Protein AF-A0A1F4VLT0-F1 (af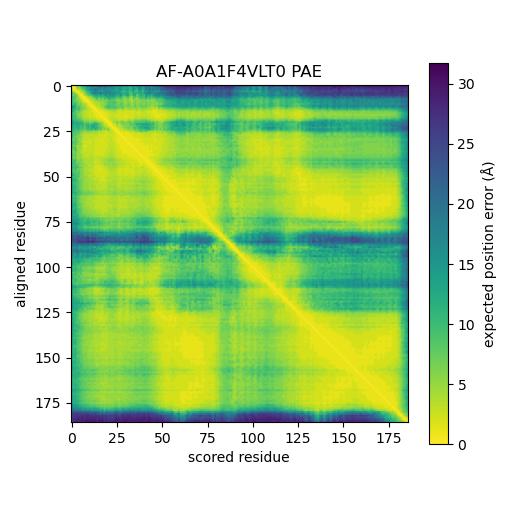db_monomer)

Secondary structure (DSSP, 8-state):
--TTSS------SS------SSTTSSHHHHHHHHHHHHHHTT------B---SS-TTS-TTSHHHHHHHHHTTTTT--EEEETTSTTTEEEETTHHHHHHHHHHHHHHH-TT-GGGG-SSTTTTB---GGGG---HHHHHHHHHHHHHHHHHHHHHTT-HHHHHHHHHHHHHHHHHHHHHS-----

Nearest PDB structures (foldseek):
  7f00-assembly1_A-2  TM=8.959E-01  e=1.165E-09  Streptococcus pneumoniae
  7f00-assembly1_B-2  TM=8.918E-01  e=1.701E-09  Streptococcus pneumoniae
  3bh1-assembly1_B  TM=8.391E-01  e=2.001E-09  Corynebacterium diphtheriae NCTC 13129
  3bh1-assembly1_C  TM=8.791E-01  e=1.837E-08  Corynebacterium diphtheriae NCTC 13129
  4cvt-assembly1_A-2  TM=5.632E-01  e=6.705E-01  Escherichia coli

Foldseek 3Di:
DDLAPDDDDDDDDQDDDQDDDDPPRCSLSNVLSVQLVCLVVLHAHDAADEDQPPPFQDALLQLSNLLVCLVCQVVRWHWDFDPQPVDRTIDTDPLQVSLVVLVVSQVSNPDPHPSVVDSDSVSSYPHPVVVVDPDSLVVLVVSLVSLVVSLVVCVVVVVPRSNVSSVVSSVSSVVVNVVVDPPPDD

Sequence (186 aa):
MGFGAETLPNLKGDLIILTGVSANSGKLSTALSFMYQDRLKGEMTGFAKYELFPIWDLPKNHPINLAYEAATADIGDRVLSDEREGQGSVNYSRDLKAFSLLLSLSEIGGTYDPLKTYKSTTDMGVNMASKCILDEEEVSLAAIKEIGRRLNIYEQAKNEMARSHCAEILTEAQKYMDQLIPKHPG

Structure (mmCIF, N/CA/C/O backbone):
data_AF-A0A1F4VLT0-F1
#
_entry.id   AF-A0A1F4VLT0-F1
#
loop_
_atom_site.group_PDB
_atom_site.id
_atom_site.type_symbol
_atom_site.label_atom_id
_atom_site.label_alt_id
_atom_site.label_comp_id
_atom_site.label_asym_id
_atom_site.label_entity_id
_atom_site.label_seq_id
_atom_site.pdbx_PDB_ins_code
_atom_site.Cartn_x
_atom_site.Cartn_y
_atom_site.Cartn_z
_atom_site.occupancy
_atom_site.B_iso_or_equiv
_atom_site.auth_seq_id
_atom_site.auth_comp_id
_atom_site.auth_asym_id
_atom_site.auth_atom_id
_atom_site.pdbx_PDB_model_num
ATOM 1 N N . MET A 1 1 ? 23.369 -15.635 -4.569 1.00 43.41 1 MET A N 1
ATOM 2 C CA . MET A 1 1 ? 23.339 -15.929 -6.020 1.00 43.41 1 MET A CA 1
ATOM 3 C C . MET A 1 1 ? 22.931 -14.642 -6.725 1.00 43.41 1 MET A C 1
ATOM 5 O O . MET A 1 1 ? 22.076 -13.955 -6.186 1.00 43.41 1 MET A O 1
ATOM 9 N N . GLY A 1 2 ? 23.623 -14.239 -7.794 1.00 52.34 2 GLY A N 1
ATOM 10 C CA . GLY A 1 2 ? 23.426 -12.935 -8.454 1.00 52.34 2 GLY A CA 1
ATOM 11 C C . GLY A 1 2 ? 22.438 -12.982 -9.626 1.00 52.34 2 GLY A C 1
ATOM 12 O O . GLY A 1 2 ? 22.180 -14.057 -10.161 1.00 52.34 2 GLY A O 1
ATOM 13 N N . PHE A 1 3 ? 21.950 -11.811 -10.053 1.00 55.31 3 PHE A N 1
ATOM 14 C CA . PHE A 1 3 ? 20.898 -11.585 -11.069 1.00 55.31 3 PHE A CA 1
ATOM 15 C C . PHE A 1 3 ? 21.186 -12.112 -12.501 1.00 55.31 3 PHE A C 1
ATOM 17 O O . PHE A 1 3 ? 20.384 -11.903 -13.405 1.00 55.31 3 PHE A O 1
ATOM 24 N N . GLY A 1 4 ? 22.309 -12.804 -12.730 1.00 54.06 4 GLY A N 1
ATOM 25 C CA . GLY A 1 4 ? 22.715 -13.358 -14.032 1.00 54.06 4 GLY A CA 1
ATOM 26 C C . GLY A 1 4 ? 22.902 -14.880 -14.063 1.00 54.06 4 GLY A C 1
ATOM 27 O O . GLY A 1 4 ? 23.302 -15.416 -15.090 1.00 54.06 4 GLY A O 1
ATOM 28 N N . ALA A 1 5 ? 22.650 -15.580 -12.952 1.00 56.50 5 ALA A N 1
ATOM 29 C CA . ALA A 1 5 ? 22.813 -17.037 -12.880 1.00 56.50 5 ALA A CA 1
ATOM 30 C C . ALA A 1 5 ? 21.576 -17.820 -13.365 1.00 56.50 5 ALA A C 1
ATOM 32 O O . ALA A 1 5 ? 21.658 -19.031 -13.561 1.00 56.50 5 ALA A O 1
ATOM 33 N N . GLU A 1 6 ? 20.435 -17.149 -13.539 1.00 63.56 6 GLU A N 1
ATOM 34 C CA . GLU A 1 6 ? 19.150 -17.779 -13.852 1.00 63.56 6 GLU A CA 1
ATOM 35 C C . GLU A 1 6 ? 18.841 -17.714 -15.353 1.00 63.56 6 GLU A C 1
ATOM 37 O O . GLU A 1 6 ? 18.904 -16.653 -15.980 1.00 63.56 6 GLU A O 1
ATOM 42 N N . THR A 1 7 ? 18.468 -18.854 -15.938 1.00 70.19 7 THR A N 1
ATOM 43 C CA . THR A 1 7 ? 17.934 -18.909 -17.303 1.00 70.19 7 THR A CA 1
ATOM 44 C C . THR A 1 7 ? 16.481 -18.441 -17.272 1.00 70.19 7 THR A C 1
ATOM 46 O O . THR A 1 7 ? 15.576 -19.212 -16.958 1.00 70.19 7 THR A O 1
ATOM 49 N N . LEU A 1 8 ? 16.257 -17.157 -17.547 1.00 76.12 8 LEU A N 1
ATOM 50 C CA . LEU A 1 8 ? 14.912 -16.598 -17.619 1.00 76.12 8 LEU A CA 1
ATOM 51 C C . LEU A 1 8 ? 14.261 -16.942 -18.968 1.00 76.12 8 LEU A C 1
ATOM 53 O O . LEU A 1 8 ? 14.948 -16.983 -19.993 1.00 76.12 8 LEU A O 1
ATOM 57 N N . PRO A 1 9 ? 12.943 -17.198 -19.003 1.00 79.88 9 PRO A N 1
ATOM 58 C CA . PRO A 1 9 ? 12.233 -17.404 -20.258 1.00 79.88 9 PRO A CA 1
ATOM 59 C C . PRO A 1 9 ? 12.227 -16.119 -21.093 1.00 79.88 9 PRO A C 1
ATOM 61 O O . PRO A 1 9 ? 12.141 -15.021 -20.553 1.00 79.88 9 PRO A O 1
ATOM 64 N N . ASN A 1 10 ? 12.243 -16.247 -22.420 1.00 77.81 10 ASN A N 1
ATOM 65 C CA . ASN A 1 10 ? 12.035 -15.094 -23.294 1.00 77.81 10 ASN A CA 1
ATOM 66 C C . ASN A 1 10 ? 10.585 -14.610 -23.177 1.00 77.81 10 ASN A C 1
ATOM 68 O O . ASN A 1 10 ? 9.650 -15.326 -23.548 1.00 77.81 10 ASN A O 1
ATOM 72 N N . LEU A 1 11 ? 10.414 -13.392 -22.673 1.00 81.88 11 LEU A N 1
ATOM 73 C CA . LEU A 1 11 ? 9.123 -12.724 -22.585 1.00 81.88 11 LEU A CA 1
ATOM 74 C C . LEU A 1 11 ? 8.761 -12.088 -23.935 1.00 81.88 11 LEU A C 1
ATOM 76 O O . LEU A 1 11 ? 9.633 -11.760 -24.737 1.00 81.88 11 LEU A O 1
ATOM 80 N N . LYS A 1 12 ? 7.461 -11.950 -24.207 1.00 78.19 12 LYS A N 1
ATOM 81 C CA . LYS A 1 12 ? 6.932 -11.290 -25.408 1.00 78.19 12 LYS A CA 1
ATOM 82 C C . LYS A 1 12 ? 5.901 -10.245 -24.998 1.00 78.19 12 LYS A C 1
ATOM 84 O O . LYS A 1 12 ? 5.070 -10.531 -24.140 1.00 78.19 12 LYS A O 1
ATOM 89 N N . GLY A 1 13 ? 5.910 -9.109 -25.688 1.00 83.75 13 GLY A N 1
ATOM 90 C CA . GLY A 1 13 ? 4.977 -8.005 -25.473 1.00 83.75 13 GLY A CA 1
ATOM 91 C C . GLY A 1 13 ? 5.582 -6.865 -24.658 1.00 83.75 13 GLY A C 1
ATOM 92 O O . GLY A 1 13 ? 6.556 -7.053 -23.935 1.00 83.75 13 GLY A O 1
ATOM 93 N N . ASP A 1 14 ? 4.974 -5.689 -24.791 1.00 88.50 14 ASP A N 1
ATOM 94 C CA . ASP A 1 14 ? 5.509 -4.433 -24.247 1.00 88.50 14 ASP A CA 1
ATOM 95 C C . ASP A 1 14 ? 5.158 -4.220 -22.762 1.00 88.50 14 ASP A C 1
ATOM 97 O O . ASP A 1 14 ? 5.740 -3.369 -22.093 1.00 88.50 14 ASP A O 1
ATOM 101 N N . LEU A 1 15 ? 4.208 -5.002 -22.232 1.00 91.44 15 LEU A N 1
ATOM 102 C CA . LEU A 1 15 ? 3.791 -4.982 -20.832 1.00 91.44 15 LEU A CA 1
ATOM 103 C C . LEU A 1 15 ? 3.761 -6.401 -20.270 1.00 91.44 15 LEU A C 1
ATOM 105 O O . LEU A 1 15 ? 2.969 -7.242 -20.699 1.00 91.44 15 LEU A O 1
ATOM 109 N N . ILE A 1 16 ? 4.588 -6.641 -19.256 1.00 91.12 16 ILE A N 1
ATOM 110 C CA . ILE A 1 16 ? 4.658 -7.919 -18.552 1.00 91.12 16 ILE A CA 1
ATOM 111 C C . ILE A 1 16 ? 4.090 -7.747 -17.149 1.00 91.12 16 ILE A C 1
ATOM 113 O O . ILE A 1 16 ? 4.583 -6.948 -16.355 1.00 91.12 16 ILE A O 1
ATOM 117 N N . ILE A 1 17 ? 3.068 -8.539 -16.826 1.00 91.94 17 ILE A N 1
ATOM 118 C CA . ILE A 1 17 ? 2.471 -8.573 -15.491 1.00 91.94 17 ILE A CA 1
ATOM 119 C C . ILE A 1 17 ? 3.116 -9.708 -14.698 1.00 91.94 17 ILE A C 1
ATOM 121 O O . ILE A 1 17 ? 2.914 -10.886 -14.993 1.00 91.94 17 ILE A O 1
ATOM 125 N N . LEU A 1 18 ? 3.876 -9.348 -13.664 1.00 89.62 18 LEU A N 1
ATOM 126 C CA . LEU A 1 18 ? 4.487 -10.302 -12.744 1.00 89.62 18 LEU A CA 1
ATOM 127 C C . LEU A 1 18 ? 3.608 -10.473 -11.503 1.00 89.62 18 LEU A C 1
ATOM 129 O O . LEU A 1 18 ? 3.494 -9.577 -10.669 1.00 89.62 18 LEU A O 1
ATOM 133 N N . THR A 1 19 ? 3.013 -11.656 -11.364 1.00 89.81 19 THR A N 1
ATOM 134 C CA . THR A 1 19 ? 2.220 -12.053 -10.193 1.00 89.81 19 THR A CA 1
ATOM 135 C C . THR A 1 19 ? 2.880 -13.215 -9.449 1.00 89.81 19 THR A C 1
ATOM 137 O O . THR A 1 19 ? 3.791 -13.865 -9.958 1.00 89.81 19 THR A O 1
ATOM 140 N N . GLY A 1 20 ? 2.458 -13.473 -8.213 1.00 85.31 20 GLY A N 1
ATOM 141 C CA . GLY A 1 20 ? 3.015 -14.535 -7.385 1.00 85.31 20 GLY A CA 1
ATOM 142 C C . GLY A 1 20 ? 2.096 -14.911 -6.233 1.00 85.31 20 GLY A C 1
ATOM 143 O O . GLY A 1 20 ? 1.277 -14.112 -5.790 1.00 85.31 20 GLY A O 1
ATOM 144 N N . VAL A 1 21 ? 2.257 -16.137 -5.739 1.00 78.06 21 VAL A N 1
ATOM 145 C CA . VAL A 1 21 ? 1.355 -16.754 -4.752 1.00 78.06 21 VAL A CA 1
ATOM 146 C C . VAL A 1 21 ? 1.467 -16.174 -3.337 1.00 78.06 21 VAL A C 1
ATOM 148 O O . VAL A 1 21 ? 0.590 -16.412 -2.513 1.00 78.06 21 VAL A O 1
ATOM 151 N N . SER A 1 22 ? 2.541 -15.441 -3.022 1.00 73.81 22 SER A N 1
ATOM 152 C CA . SER A 1 22 ? 2.782 -14.883 -1.683 1.00 73.81 22 SER A CA 1
ATOM 153 C C . SER A 1 22 ? 3.647 -13.618 -1.719 1.00 73.81 22 SER A C 1
ATOM 155 O O . SER A 1 22 ? 4.273 -13.302 -2.736 1.00 73.81 22 SER A O 1
ATOM 157 N N . ALA A 1 23 ? 3.710 -12.879 -0.604 1.00 66.25 23 ALA A N 1
ATOM 158 C CA . ALA A 1 23 ? 4.484 -11.638 -0.491 1.00 66.25 23 ALA A CA 1
ATOM 159 C C . ALA A 1 23 ? 5.976 -11.827 -0.842 1.00 66.25 23 ALA A C 1
ATOM 161 O O . ALA A 1 23 ? 6.524 -11.042 -1.613 1.00 66.25 23 ALA A O 1
ATOM 162 N N . ASN A 1 24 ? 6.591 -12.928 -0.394 1.00 67.62 24 ASN A N 1
ATOM 163 C CA . ASN A 1 24 ? 8.019 -13.225 -0.577 1.00 67.62 24 ASN A CA 1
ATOM 164 C C . ASN A 1 24 ? 8.313 -14.185 -1.740 1.00 67.62 24 ASN A C 1
ATOM 166 O O . ASN A 1 24 ? 9.357 -14.828 -1.771 1.00 67.62 24 ASN A O 1
ATOM 170 N N . SER A 1 25 ? 7.421 -14.281 -2.725 1.00 73.50 25 SER A N 1
ATOM 171 C CA . SER A 1 25 ? 7.565 -15.205 -3.858 1.00 73.50 25 SER A CA 1
ATOM 172 C C . SER A 1 25 ? 8.643 -14.809 -4.885 1.00 73.50 25 SER A C 1
ATOM 174 O O . SER A 1 25 ? 8.602 -15.283 -6.013 1.00 73.50 25 SER A O 1
ATOM 176 N N . GLY A 1 26 ? 9.549 -13.883 -4.554 1.00 80.62 26 GLY A N 1
ATOM 177 C CA . GLY A 1 26 ? 10.641 -13.466 -5.440 1.00 80.62 26 GLY A CA 1
ATOM 178 C C . GLY A 1 26 ? 10.272 -12.492 -6.566 1.00 80.62 26 GLY A C 1
ATOM 179 O O . GLY A 1 26 ? 11.152 -12.162 -7.347 1.00 80.62 26 GLY A O 1
ATOM 180 N N . LYS A 1 27 ? 9.035 -11.966 -6.637 1.00 86.62 27 LYS A N 1
ATOM 181 C CA . LYS A 1 27 ? 8.554 -11.102 -7.748 1.00 86.62 27 LYS A CA 1
ATOM 182 C C . LYS A 1 27 ? 9.512 -9.966 -8.111 1.00 86.62 27 LYS A C 1
ATOM 184 O O . LYS A 1 27 ? 9.859 -9.807 -9.2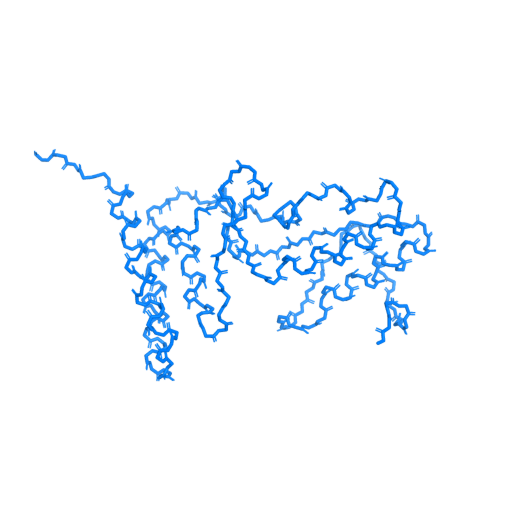75 1.00 86.62 27 LYS A O 1
ATOM 189 N N . LEU A 1 28 ? 9.951 -9.200 -7.110 1.00 85.12 28 LEU A N 1
ATOM 190 C CA . LEU A 1 28 ? 10.884 -8.094 -7.323 1.00 85.12 28 LEU A CA 1
ATOM 191 C C . LEU A 1 28 ? 12.243 -8.602 -7.815 1.00 85.12 28 LEU A C 1
ATOM 193 O O . LEU A 1 28 ? 12.801 -8.032 -8.740 1.00 85.12 28 LEU A O 1
ATOM 197 N N . SER A 1 29 ? 12.752 -9.694 -7.239 1.00 84.94 29 SER A N 1
ATOM 198 C CA . SER A 1 29 ? 14.011 -10.299 -7.687 1.00 84.94 29 SER A CA 1
ATOM 199 C C . SER A 1 29 ? 13.920 -10.752 -9.141 1.00 84.94 29 SER A C 1
ATOM 201 O O . SER A 1 29 ? 14.821 -10.470 -9.916 1.00 84.94 29 SER A O 1
ATOM 203 N N . THR A 1 30 ? 12.820 -11.399 -9.528 1.00 88.19 30 THR A N 1
ATOM 204 C CA . THR A 1 30 ? 12.571 -11.821 -10.908 1.00 88.19 30 THR A CA 1
ATOM 205 C C . THR A 1 30 ? 12.484 -10.620 -11.852 1.00 88.19 30 THR A C 1
ATOM 207 O O . THR A 1 30 ? 13.123 -10.636 -12.900 1.00 88.19 30 THR A O 1
ATOM 210 N N . ALA A 1 31 ? 11.764 -9.558 -11.471 1.00 89.38 31 ALA A N 1
ATOM 211 C CA . ALA A 1 31 ? 11.686 -8.320 -12.251 1.00 89.38 31 ALA A CA 1
ATOM 212 C C . ALA A 1 31 ? 13.066 -7.669 -12.441 1.00 89.38 31 ALA A C 1
ATOM 214 O O . ALA A 1 31 ? 13.420 -7.280 -13.551 1.00 89.38 31 ALA A O 1
ATOM 215 N N . LEU A 1 32 ? 13.865 -7.598 -11.371 1.00 88.31 32 LEU A N 1
ATOM 216 C CA . LEU A 1 32 ? 15.234 -7.083 -11.408 1.00 88.31 32 LEU A CA 1
ATOM 217 C C . LEU A 1 32 ? 16.138 -7.938 -12.303 1.00 88.31 32 LEU A C 1
ATOM 219 O O . LEU A 1 32 ? 16.910 -7.375 -13.073 1.00 88.31 32 LEU A O 1
ATOM 223 N N . SER A 1 33 ? 16.026 -9.270 -12.249 1.00 88.81 33 SER A N 1
ATOM 224 C CA . SER A 1 33 ? 16.787 -10.164 -13.131 1.00 88.81 33 SER A CA 1
ATOM 225 C C . SER A 1 33 ? 16.429 -9.950 -14.606 1.00 88.81 33 SER A C 1
ATOM 227 O O . SER A 1 33 ? 17.333 -9.904 -15.437 1.00 88.81 33 SER A O 1
ATOM 229 N N . PHE A 1 34 ? 15.143 -9.774 -14.937 1.00 89.56 34 PHE A N 1
ATOM 230 C CA . PHE A 1 34 ? 14.717 -9.459 -16.307 1.00 89.56 34 PHE A CA 1
ATOM 231 C C . PHE A 1 34 ? 15.309 -8.139 -16.785 1.00 89.56 34 PHE A C 1
ATOM 233 O O . PHE A 1 34 ? 16.043 -8.121 -17.769 1.00 89.56 34 PHE A O 1
ATOM 240 N N . MET A 1 35 ? 15.090 -7.062 -16.031 1.00 89.56 35 MET A N 1
ATOM 241 C CA . MET A 1 35 ? 15.621 -5.751 -16.393 1.00 89.56 35 MET A CA 1
ATOM 242 C C . MET A 1 35 ? 17.148 -5.762 -16.506 1.00 89.56 35 MET A C 1
ATOM 244 O O . MET A 1 35 ? 17.695 -5.160 -17.423 1.00 89.56 35 MET A O 1
ATOM 248 N N . TYR A 1 36 ? 17.852 -6.472 -15.619 1.00 89.00 36 TYR A N 1
ATOM 249 C CA . TYR A 1 36 ? 19.302 -6.631 -15.708 1.00 89.00 36 TYR A CA 1
ATOM 250 C C . TYR A 1 36 ? 19.731 -7.306 -17.018 1.00 89.00 36 TYR A C 1
ATOM 252 O O . TYR A 1 36 ? 20.645 -6.819 -17.682 1.00 89.00 36 TYR A O 1
ATOM 260 N N . GLN A 1 37 ? 19.061 -8.388 -17.428 1.00 88.25 37 GLN A N 1
ATOM 261 C CA . GLN A 1 37 ? 19.340 -9.048 -18.706 1.00 88.25 37 GLN A CA 1
ATOM 262 C C . GLN A 1 37 ? 19.019 -8.158 -19.912 1.00 88.25 37 GLN A C 1
ATOM 264 O O . GLN A 1 37 ? 19.769 -8.187 -20.887 1.00 88.25 37 GLN A O 1
ATOM 269 N N . ASP A 1 38 ? 17.962 -7.351 -19.842 1.00 89.56 38 ASP A N 1
ATOM 270 C CA . ASP A 1 38 ? 17.620 -6.384 -20.889 1.00 89.56 38 ASP A CA 1
ATOM 271 C C . ASP A 1 38 ? 18.716 -5.319 -21.013 1.00 89.56 38 ASP A C 1
ATOM 273 O O . ASP A 1 38 ? 19.218 -5.073 -22.112 1.00 89.56 38 ASP A O 1
ATOM 277 N N . ARG A 1 39 ? 19.208 -4.779 -19.883 1.00 88.38 39 ARG A N 1
ATOM 278 C CA . ARG A 1 39 ? 20.344 -3.838 -19.882 1.00 88.38 39 ARG A CA 1
ATOM 279 C C . ARG A 1 39 ? 21.594 -4.446 -20.514 1.00 88.38 39 ARG A C 1
ATOM 281 O O . ARG A 1 39 ? 22.257 -3.771 -21.297 1.00 88.38 39 ARG A O 1
ATOM 288 N N . LEU A 1 40 ? 21.896 -5.721 -20.243 1.00 86.44 40 LEU A N 1
ATOM 289 C CA . LEU A 1 40 ? 23.023 -6.425 -20.875 1.00 86.44 40 LEU A CA 1
ATOM 290 C C . LEU A 1 40 ? 22.874 -6.577 -22.399 1.00 86.44 40 LEU A C 1
ATOM 292 O O . LEU A 1 40 ? 23.881 -6.694 -23.095 1.00 86.44 40 LEU A O 1
ATOM 296 N N . LYS A 1 41 ? 21.644 -6.565 -22.922 1.00 87.69 41 LYS A N 1
ATOM 297 C CA . LYS A 1 41 ? 21.344 -6.600 -24.363 1.00 87.69 41 LYS A CA 1
ATOM 298 C C . LYS A 1 41 ? 21.229 -5.203 -24.988 1.00 87.69 41 LYS A C 1
ATOM 300 O O . LYS A 1 41 ? 21.052 -5.103 -26.198 1.00 87.69 41 LYS A O 1
ATOM 305 N N . GLY A 1 42 ? 21.349 -4.138 -24.192 1.00 86.69 42 GLY A N 1
ATOM 306 C CA . GLY A 1 42 ? 21.150 -2.755 -24.634 1.00 86.69 42 GLY A CA 1
ATOM 307 C C . GLY A 1 42 ? 19.681 -2.327 -24.721 1.00 86.69 42 GLY A C 1
ATOM 308 O O . GLY A 1 42 ? 19.384 -1.292 -25.314 1.00 86.69 42 GLY A O 1
ATOM 309 N N . GLU A 1 43 ? 18.765 -3.098 -24.138 1.00 87.56 43 GLU A N 1
ATOM 310 C CA . GLU A 1 43 ? 17.333 -2.805 -24.088 1.00 87.56 43 GLU A CA 1
ATOM 311 C C . GLU A 1 43 ? 16.973 -2.053 -22.796 1.00 87.56 43 GLU A C 1
ATOM 313 O O . GLU A 1 43 ? 17.510 -2.317 -21.715 1.00 87.56 43 GLU A O 1
ATOM 318 N N . MET A 1 44 ? 16.044 -1.099 -22.904 1.00 88.56 44 MET A N 1
ATOM 319 C CA . MET A 1 44 ? 15.608 -0.255 -21.789 1.00 88.56 44 MET A CA 1
ATOM 320 C C . MET A 1 44 ? 14.165 -0.578 -21.414 1.00 88.56 44 MET A C 1
ATOM 322 O O . MET A 1 44 ? 13.220 -0.133 -22.059 1.00 88.56 44 MET A O 1
ATOM 326 N N . THR A 1 45 ? 14.008 -1.343 -20.344 1.00 89.56 45 THR A N 1
ATOM 327 C CA . THR A 1 45 ? 12.721 -1.713 -19.746 1.00 89.56 45 THR A CA 1
ATOM 328 C C . THR A 1 45 ? 12.464 -0.946 -18.449 1.00 89.56 45 THR A C 1
ATOM 330 O O . THR A 1 45 ? 13.385 -0.700 -17.668 1.00 89.56 45 THR A O 1
ATOM 333 N N . GLY A 1 46 ? 11.216 -0.524 -18.237 1.00 88.19 46 GLY A N 1
ATOM 334 C CA . GLY A 1 46 ? 10.776 0.160 -17.018 1.00 88.19 46 GLY A CA 1
ATOM 335 C C . GLY A 1 46 ? 10.229 -0.803 -15.963 1.00 88.19 46 GLY A C 1
ATOM 336 O O . GLY A 1 46 ? 10.040 -1.992 -16.218 1.00 88.19 46 GLY A O 1
ATOM 337 N N . PHE A 1 47 ? 9.926 -0.268 -14.782 1.00 89.12 47 PHE A N 1
ATOM 338 C CA . PHE A 1 47 ? 9.320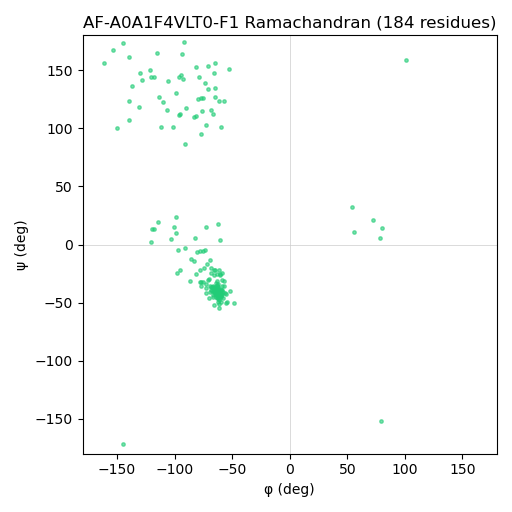 -1.016 -13.685 1.00 89.12 47 PHE A CA 1
ATOM 339 C C . PHE A 1 47 ? 8.270 -0.168 -12.987 1.00 89.12 47 PHE A C 1
ATOM 341 O O . PHE A 1 47 ? 8.588 0.892 -12.465 1.00 89.12 47 PHE A O 1
ATOM 348 N N . ALA A 1 48 ? 7.045 -0.672 -12.916 1.00 89.38 48 ALA A N 1
ATOM 349 C CA . ALA A 1 48 ? 5.979 -0.066 -12.137 1.00 89.38 48 ALA A CA 1
ATOM 350 C C . ALA A 1 48 ? 5.458 -1.063 -11.106 1.00 89.38 48 ALA A C 1
ATOM 352 O O . ALA A 1 48 ? 5.464 -2.278 -11.330 1.00 89.38 48 ALA A O 1
ATOM 353 N N . LYS A 1 49 ? 4.971 -0.539 -9.983 1.00 87.94 49 LYS A N 1
ATOM 354 C CA . LYS A 1 49 ? 4.398 -1.340 -8.908 1.00 87.94 49 LYS A CA 1
ATOM 355 C C . LYS A 1 49 ? 2.907 -1.062 -8.786 1.00 87.94 49 LYS A C 1
ATOM 357 O O . LYS A 1 49 ? 2.479 0.079 -8.637 1.00 87.94 49 LYS A O 1
ATOM 362 N N . TYR A 1 50 ? 2.114 -2.127 -8.817 1.00 89.75 50 TYR A N 1
ATOM 363 C CA . TYR A 1 50 ? 0.693 -2.051 -8.508 1.00 89.75 50 TYR A CA 1
ATOM 364 C C . TYR A 1 50 ? 0.425 -2.674 -7.141 1.00 89.75 50 TYR A C 1
ATOM 366 O O . TYR A 1 50 ? 0.599 -3.879 -6.956 1.00 89.75 50 TYR A O 1
ATOM 374 N N . GLU A 1 51 ? -0.030 -1.846 -6.205 1.00 88.12 51 GLU A N 1
ATOM 375 C CA . GLU A 1 51 ? -0.589 -2.258 -4.922 1.00 88.12 51 GLU A CA 1
ATOM 376 C C . GLU A 1 51 ? -1.827 -1.426 -4.635 1.00 88.12 51 GLU A C 1
ATOM 378 O O . GLU A 1 51 ? -1.836 -0.218 -4.862 1.00 88.12 51 GLU A O 1
ATOM 383 N N . LEU A 1 52 ? -2.882 -2.086 -4.160 1.00 91.31 52 LEU A N 1
ATOM 384 C CA . LEU A 1 52 ? -4.143 -1.405 -3.887 1.00 91.31 52 LEU A CA 1
ATOM 385 C C . LEU A 1 52 ? -4.095 -0.610 -2.576 1.00 91.31 52 LEU A C 1
ATOM 387 O O . LEU A 1 52 ? -4.689 0.462 -2.503 1.00 91.31 52 LEU A O 1
ATOM 391 N N . PHE A 1 53 ? -3.394 -1.128 -1.565 1.00 91.44 53 PHE A N 1
ATOM 392 C CA . PHE A 1 53 ? -3.289 -0.515 -0.244 1.00 91.44 53 PHE A CA 1
ATOM 393 C C . PHE A 1 53 ? -1.825 -0.416 0.217 1.00 91.44 53 PHE A C 1
ATOM 395 O O . PHE A 1 53 ? -1.049 -1.323 -0.091 1.00 91.44 53 PHE A O 1
ATOM 402 N N . PRO A 1 54 ? -1.465 0.628 0.987 1.00 90.88 54 PRO A N 1
AT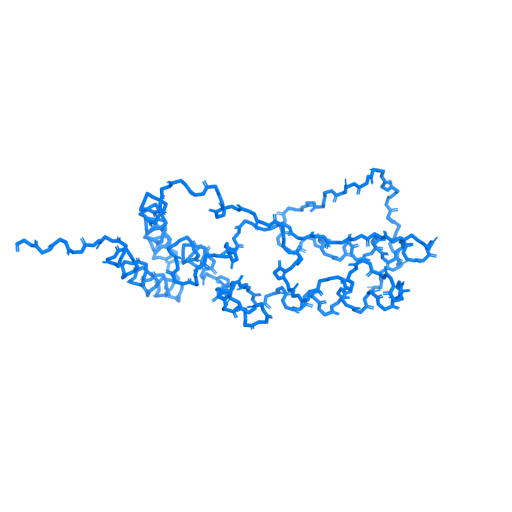OM 403 C CA . PRO A 1 54 ? -2.300 1.796 1.293 1.00 90.88 54 PRO A CA 1
ATOM 404 C C . PRO A 1 54 ? -2.602 2.632 0.032 1.00 90.88 54 PRO A C 1
ATOM 406 O O . PRO A 1 54 ? -1.884 2.548 -0.964 1.00 90.88 54 PRO A O 1
ATOM 409 N N . ILE A 1 55 ? -3.696 3.400 0.046 1.00 92.62 55 ILE A N 1
ATOM 410 C CA . ILE A 1 55 ? -4.010 4.328 -1.048 1.00 92.62 55 ILE A CA 1
ATOM 411 C C . ILE A 1 55 ? -3.190 5.594 -0.814 1.00 92.62 55 ILE A C 1
ATOM 413 O O . ILE A 1 55 ? -3.417 6.324 0.151 1.00 92.62 55 ILE A O 1
ATOM 417 N N . TRP A 1 56 ? -2.211 5.803 -1.691 1.00 88.50 56 TRP A N 1
ATOM 418 C CA . TRP A 1 56 ? -1.114 6.745 -1.492 1.00 88.50 56 TRP A CA 1
ATOM 419 C C . TRP A 1 56 ? -1.550 8.207 -1.375 1.00 88.50 56 TRP A C 1
ATOM 421 O O . TRP A 1 56 ? -0.894 8.954 -0.661 1.00 88.50 56 TRP A O 1
ATOM 431 N N . ASP A 1 57 ? -2.627 8.622 -2.045 1.00 88.94 57 ASP A N 1
ATOM 432 C CA . ASP A 1 57 ? -3.135 10.000 -2.028 1.00 88.94 57 ASP A CA 1
ATOM 433 C C . ASP A 1 57 ? -4.309 10.211 -1.061 1.00 88.94 57 ASP A C 1
ATOM 435 O O . ASP A 1 57 ? -4.920 11.280 -1.056 1.00 88.94 57 ASP A O 1
ATOM 439 N N . LEU A 1 58 ? -4.607 9.219 -0.213 1.00 91.38 58 LEU A N 1
ATOM 440 C CA . LEU A 1 58 ? -5.465 9.404 0.954 1.00 91.38 58 LEU A CA 1
ATOM 441 C C . LEU A 1 58 ? -4.612 9.686 2.200 1.00 91.38 58 LEU A C 1
ATOM 443 O O . LEU A 1 58 ? -3.536 9.102 2.352 1.00 91.38 58 LEU A O 1
ATOM 447 N N . PRO A 1 59 ? -5.097 10.520 3.140 1.00 90.62 59 PRO A N 1
ATOM 448 C CA . PRO A 1 59 ? -4.412 10.753 4.405 1.00 90.62 59 PRO A CA 1
ATOM 449 C C . PRO A 1 59 ? -4.081 9.452 5.146 1.00 90.62 59 PRO A C 1
ATOM 451 O O . PRO A 1 59 ? -4.818 8.466 5.079 1.00 90.62 59 PRO A O 1
ATOM 454 N N . LYS A 1 60 ? -3.005 9.455 5.938 1.00 90.88 60 LYS A N 1
ATOM 455 C CA . LYS A 1 60 ? -2.650 8.305 6.786 1.00 90.88 60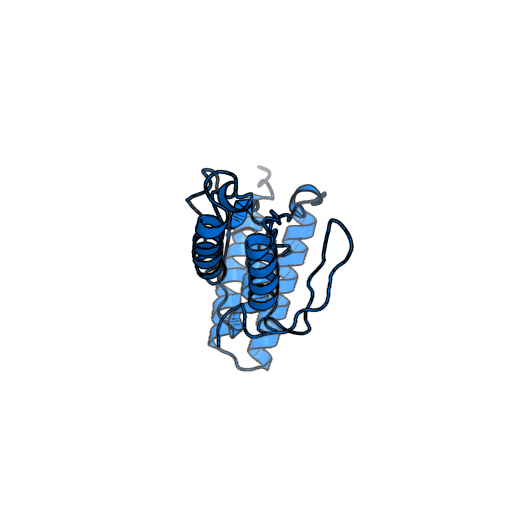 LYS A CA 1
ATOM 456 C C . LYS A 1 60 ? -3.796 7.889 7.714 1.00 90.88 60 LYS A C 1
ATOM 458 O O . LYS A 1 60 ? -4.055 6.702 7.870 1.00 90.88 60 LYS A O 1
ATOM 463 N N . ASN A 1 61 ? -4.471 8.868 8.309 1.00 92.81 61 ASN A N 1
ATOM 464 C CA . ASN A 1 61 ? -5.584 8.662 9.234 1.00 92.81 61 ASN A CA 1
ATOM 465 C C . ASN A 1 61 ? -6.931 8.421 8.528 1.00 92.81 61 ASN A C 1
ATOM 467 O O . ASN A 1 61 ? -7.964 8.362 9.191 1.00 92.81 61 ASN A O 1
ATOM 471 N N . HIS A 1 62 ? -6.942 8.300 7.199 1.00 95.38 62 HIS A N 1
ATOM 472 C CA . HIS A 1 62 ? -8.144 7.961 6.453 1.00 95.38 62 HIS A CA 1
ATOM 473 C C . HIS A 1 62 ? -8.606 6.533 6.814 1.00 95.38 62 HIS A C 1
ATOM 475 O O . HIS A 1 62 ? -7.778 5.615 6.787 1.00 95.38 62 HIS A O 1
ATOM 481 N N . PRO A 1 63 ? -9.906 6.284 7.073 1.00 97.31 63 PRO A N 1
ATOM 482 C CA . PRO A 1 63 ? -10.419 4.982 7.499 1.00 97.31 63 PRO A CA 1
ATOM 483 C C . PRO A 1 63 ? -9.996 3.810 6.608 1.00 97.31 63 PRO A C 1
ATOM 485 O O . PRO A 1 63 ? -9.63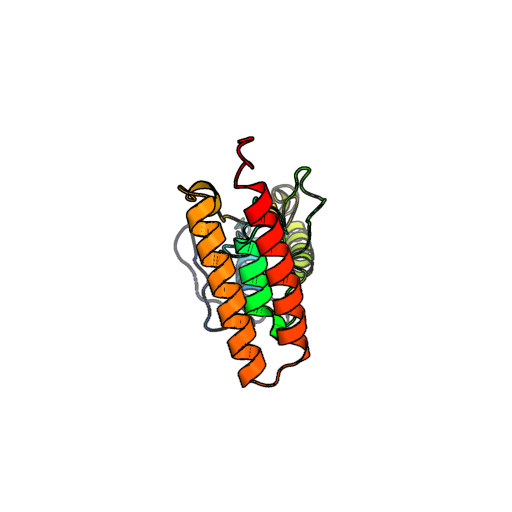6 2.763 7.129 1.00 97.31 63 PRO A O 1
ATOM 488 N N . ILE A 1 64 ? -9.962 3.980 5.281 1.00 97.19 64 ILE A N 1
ATOM 489 C CA . ILE A 1 64 ? -9.417 2.980 4.339 1.00 97.19 64 ILE A CA 1
ATOM 490 C C . ILE A 1 64 ? -7.966 2.570 4.668 1.00 97.19 64 ILE A C 1
ATOM 492 O O . ILE A 1 64 ? -7.673 1.377 4.762 1.00 97.19 64 ILE A O 1
ATOM 496 N N . ASN A 1 65 ? -7.058 3.532 4.856 1.00 95.62 65 ASN A N 1
ATOM 497 C CA . ASN A 1 65 ? -5.651 3.250 5.167 1.00 95.62 65 ASN A CA 1
ATOM 498 C C . ASN A 1 65 ? -5.499 2.634 6.566 1.00 95.62 65 ASN A C 1
ATOM 500 O O . ASN A 1 65 ? -4.720 1.703 6.761 1.00 95.62 65 ASN A O 1
ATOM 504 N N . LEU A 1 66 ? -6.316 3.087 7.514 1.00 96.62 66 LEU A N 1
ATOM 505 C CA . LEU A 1 66 ? -6.418 2.521 8.856 1.00 96.62 66 LEU A CA 1
ATOM 506 C C . LEU A 1 66 ? -6.958 1.077 8.855 1.00 96.62 66 LEU A C 1
ATOM 508 O O . LEU A 1 66 ? -6.469 0.227 9.598 1.00 96.62 66 LEU A O 1
ATOM 512 N N . ALA A 1 67 ? -7.922 0.757 7.990 1.00 97.50 67 ALA A N 1
ATOM 513 C CA . ALA A 1 67 ? -8.433 -0.601 7.815 1.00 97.50 67 ALA A CA 1
ATOM 514 C C . ALA A 1 67 ? -7.384 -1.542 7.216 1.00 97.50 67 ALA A C 1
ATOM 516 O O . ALA A 1 67 ? -7.315 -2.706 7.616 1.00 97.50 67 ALA A O 1
ATOM 517 N N . TYR A 1 68 ? -6.538 -1.040 6.312 1.00 95.62 68 TYR A N 1
ATOM 518 C CA . TYR A 1 68 ? -5.367 -1.777 5.844 1.00 95.62 68 TYR A CA 1
ATOM 519 C C . TYR A 1 68 ? -4.389 -2.065 6.992 1.00 95.62 68 TYR A C 1
ATOM 521 O O . TYR A 1 68 ? -4.040 -3.226 7.190 1.00 95.62 68 TYR A O 1
ATOM 529 N N . GLU A 1 69 ? -4.032 -1.061 7.802 1.00 94.31 69 GLU A N 1
ATOM 530 C CA . GLU A 1 69 ? -3.141 -1.246 8.960 1.00 94.31 69 GLU A CA 1
ATOM 531 C C . GLU A 1 69 ? -3.724 -2.245 9.978 1.00 94.31 69 GLU A C 1
ATOM 533 O O . GLU A 1 69 ? -3.023 -3.127 10.474 1.00 94.31 69 GLU A O 1
ATOM 538 N N . ALA A 1 70 ? -5.039 -2.205 10.221 1.00 96.12 70 ALA A N 1
ATOM 539 C CA . ALA A 1 70 ? -5.725 -3.209 11.033 1.00 96.12 70 ALA A CA 1
ATOM 540 C C . ALA A 1 70 ? -5.655 -4.615 10.404 1.00 96.12 70 ALA A C 1
ATOM 542 O O . ALA A 1 70 ? -5.485 -5.615 11.105 1.00 96.12 70 ALA A O 1
ATOM 543 N N . ALA A 1 71 ? -5.757 -4.728 9.079 1.00 95.19 71 ALA A N 1
ATOM 544 C CA . ALA A 1 71 ? -5.658 -6.004 8.377 1.00 95.19 71 ALA A CA 1
ATOM 545 C C . ALA A 1 71 ? -4.254 -6.630 8.421 1.00 95.19 71 ALA A C 1
ATOM 547 O O . ALA A 1 71 ? -4.156 -7.842 8.233 1.00 95.19 71 ALA A O 1
ATOM 548 N N . THR A 1 72 ? -3.215 -5.837 8.698 1.00 92.88 72 THR A N 1
ATOM 549 C CA . THR A 1 72 ? -1.801 -6.249 8.759 1.00 92.88 72 THR A CA 1
ATOM 550 C C . THR A 1 72 ? -1.164 -6.064 10.141 1.00 92.88 72 THR A C 1
ATOM 552 O O . THR A 1 72 ? 0.060 -6.133 10.284 1.00 92.88 72 THR A O 1
ATOM 555 N N . ALA A 1 73 ? -1.976 -5.827 11.175 1.00 92.75 73 ALA A N 1
ATOM 556 C CA . ALA A 1 73 ? -1.509 -5.538 12.530 1.00 92.75 73 ALA A CA 1
ATOM 557 C C . ALA A 1 73 ? -0.665 -6.669 13.153 1.00 92.75 73 ALA A C 1
ATOM 559 O O . ALA A 1 73 ? 0.177 -6.408 14.009 1.00 92.75 73 ALA A O 1
ATOM 560 N N . ASP A 1 74 ? -0.861 -7.915 12.724 1.00 89.44 74 ASP A N 1
ATOM 561 C CA . ASP A 1 74 ? -0.095 -9.085 13.161 1.00 89.44 74 ASP A CA 1
ATOM 562 C C . ASP A 1 74 ? 1.333 -9.133 12.598 1.00 89.44 74 ASP A C 1
ATOM 564 O O . ASP A 1 74 ? 2.249 -9.587 13.284 1.00 89.44 74 ASP A O 1
ATOM 568 N N . ILE A 1 75 ? 1.528 -8.642 11.372 1.00 86.94 75 ILE A N 1
ATOM 569 C CA . ILE A 1 75 ? 2.837 -8.558 10.710 1.00 86.94 75 ILE A CA 1
ATOM 570 C C . ILE A 1 75 ? 3.496 -7.178 10.849 1.00 86.94 75 ILE A C 1
ATOM 572 O O . ILE A 1 75 ? 4.646 -7.005 10.449 1.00 86.94 75 ILE A O 1
ATOM 576 N N . GLY A 1 76 ? 2.795 -6.210 11.447 1.00 81.62 76 GLY A N 1
ATOM 577 C CA . GLY A 1 76 ? 3.333 -4.897 11.802 1.00 81.62 76 GLY A CA 1
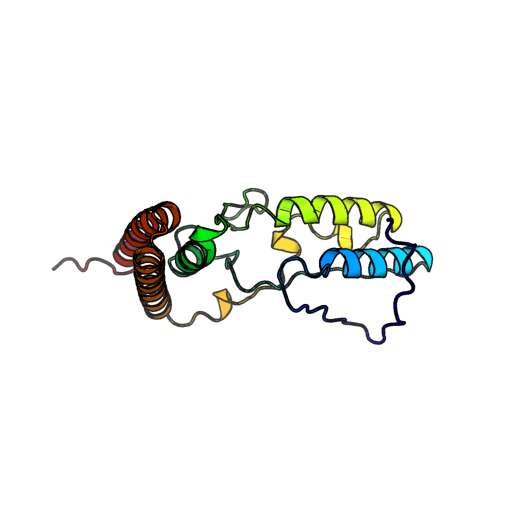ATOM 578 C C . GLY A 1 76 ? 3.583 -3.963 10.615 1.00 81.62 76 GLY A C 1
ATOM 579 O O . GLY A 1 76 ? 4.373 -3.023 10.744 1.00 81.62 76 GLY A O 1
ATOM 580 N N . ASP A 1 77 ? 2.936 -4.196 9.470 1.00 81.75 77 ASP A N 1
ATOM 581 C CA . ASP A 1 77 ? 3.005 -3.276 8.332 1.00 81.75 77 ASP A CA 1
ATOM 582 C C . ASP A 1 77 ? 2.176 -2.022 8.662 1.00 81.75 77 ASP A C 1
ATOM 584 O O . ASP A 1 77 ? 0.947 -2.050 8.631 1.00 81.75 77 ASP A O 1
ATOM 588 N N . ARG A 1 78 ? 2.873 -0.933 9.018 1.00 80.94 78 ARG A N 1
ATOM 589 C CA . ARG A 1 78 ? 2.285 0.373 9.354 1.00 80.94 78 ARG A CA 1
ATOM 590 C C . ARG A 1 78 ? 2.285 1.319 8.164 1.00 80.94 78 ARG A C 1
ATOM 592 O O . ARG A 1 78 ? 3.264 1.367 7.413 1.00 80.94 78 ARG A O 1
ATOM 599 N N . VAL A 1 79 ? 1.240 2.134 8.069 1.00 83.31 79 VAL A N 1
ATOM 600 C CA . VAL A 1 79 ? 1.153 3.233 7.111 1.00 83.31 79 VAL A CA 1
ATOM 601 C C . VAL A 1 79 ? 2.011 4.398 7.612 1.00 83.31 79 VAL A C 1
ATOM 603 O O . VAL A 1 79 ? 1.900 4.869 8.752 1.00 83.31 79 VAL A O 1
ATOM 606 N N . LEU A 1 80 ? 2.915 4.859 6.757 1.00 80.69 80 LEU A N 1
ATOM 607 C CA . LEU A 1 80 ? 3.853 5.943 7.024 1.00 80.69 80 LEU A CA 1
ATOM 608 C C . LEU A 1 80 ? 3.580 7.091 6.057 1.00 80.69 80 LEU A C 1
ATOM 610 O O . LEU A 1 80 ? 3.263 6.856 4.895 1.00 80.69 80 LEU A O 1
ATOM 614 N N . SER A 1 81 ? 3.731 8.327 6.525 1.00 74.56 81 SER A N 1
ATOM 615 C CA . SER A 1 81 ? 3.743 9.484 5.632 1.00 74.56 81 SER A CA 1
ATOM 616 C C . SER A 1 81 ? 5.037 9.479 4.816 1.00 74.56 81 SER A C 1
ATOM 618 O O . SER A 1 81 ? 6.119 9.284 5.374 1.00 74.56 81 SER A O 1
ATOM 620 N N . ASP A 1 82 ? 4.930 9.696 3.512 1.00 68.19 82 ASP A N 1
ATOM 621 C CA . ASP A 1 82 ? 6.055 9.904 2.610 1.00 68.19 82 ASP A CA 1
ATOM 622 C C . ASP A 1 82 ? 6.187 11.407 2.326 1.00 68.19 82 ASP A C 1
ATOM 624 O O . ASP A 1 82 ? 5.428 11.998 1.559 1.00 68.19 82 ASP A O 1
ATOM 628 N N . GLU A 1 83 ? 7.140 12.035 3.020 1.00 60.16 83 GLU A N 1
ATOM 629 C CA . GLU A 1 83 ? 7.413 13.479 2.966 1.00 60.16 83 GLU A CA 1
ATOM 630 C C . GLU A 1 83 ? 8.196 13.904 1.707 1.00 60.16 83 GLU A C 1
ATOM 632 O O . GLU A 1 83 ? 8.433 15.096 1.508 1.00 60.16 83 GLU A O 1
ATOM 637 N N . ARG A 1 84 ? 8.649 12.953 0.873 1.00 57.25 84 ARG A N 1
ATOM 638 C CA . ARG A 1 84 ? 9.479 13.244 -0.314 1.00 57.25 84 ARG A CA 1
ATOM 639 C C . ARG A 1 84 ? 8.656 13.689 -1.518 1.00 57.25 84 ARG A C 1
ATOM 641 O O . ARG A 1 84 ? 9.167 14.434 -2.350 1.00 57.25 84 ARG A O 1
ATOM 648 N N . GLU A 1 85 ? 7.394 13.280 -1.572 1.00 52.88 85 GLU A N 1
ATOM 649 C CA . GLU A 1 85 ? 6.389 13.849 -2.462 1.00 52.88 85 GLU A CA 1
ATOM 650 C C . GLU A 1 85 ? 5.706 14.990 -1.711 1.00 52.88 85 GLU A C 1
ATOM 652 O O . GLU A 1 85 ? 5.101 14.781 -0.663 1.00 52.88 85 GLU A O 1
ATOM 657 N N . GLY A 1 86 ? 5.831 16.219 -2.211 1.00 48.69 86 GLY A N 1
ATOM 658 C CA . GLY A 1 86 ? 5.480 17.457 -1.502 1.00 48.69 86 GLY A CA 1
ATOM 659 C C . GLY A 1 86 ? 4.010 17.657 -1.104 1.00 48.69 86 GLY A C 1
ATOM 660 O O . GLY A 1 86 ? 3.632 18.792 -0.822 1.00 48.69 86 GLY A O 1
ATOM 661 N N . GLN A 1 87 ? 3.174 16.619 -1.071 1.00 48.34 87 GLN A N 1
ATOM 662 C CA . GLN A 1 87 ? 1.809 16.651 -0.550 1.00 48.34 87 GLN A CA 1
ATOM 663 C C . GLN A 1 87 ? 1.405 15.286 0.024 1.00 48.34 87 GLN A C 1
ATOM 665 O O . GLN A 1 87 ? 1.012 14.403 -0.726 1.00 48.34 87 GLN A O 1
ATOM 670 N N . GLY A 1 88 ? 1.458 15.134 1.354 1.00 57.41 88 GLY A N 1
ATOM 671 C CA . GLY A 1 88 ? 0.599 14.227 2.137 1.00 57.41 88 GLY A CA 1
ATOM 672 C C . GLY A 1 88 ? 0.558 12.738 1.772 1.00 57.41 88 GLY A C 1
ATOM 673 O O . GLY A 1 88 ? -0.320 12.045 2.284 1.00 57.41 88 GLY A O 1
ATOM 674 N N . SER A 1 89 ? 1.453 12.255 0.908 1.00 61.38 89 SER A N 1
ATOM 675 C CA . SER A 1 89 ? 1.374 10.897 0.386 1.00 61.38 89 SER A CA 1
ATOM 676 C C . SER A 1 89 ? 1.704 9.866 1.462 1.00 61.38 89 SER A C 1
ATOM 678 O O . SER A 1 89 ? 2.414 10.168 2.426 1.00 61.38 89 SER A O 1
ATOM 680 N N . VAL A 1 90 ? 1.182 8.650 1.322 1.00 67.69 90 VAL A N 1
ATOM 681 C CA . VAL A 1 90 ? 1.457 7.555 2.255 1.00 67.69 90 VAL A CA 1
ATOM 682 C C . VAL A 1 90 ? 2.094 6.358 1.569 1.00 67.69 90 VAL A C 1
ATOM 684 O O . VAL A 1 90 ? 1.769 6.006 0.437 1.00 67.69 90 VAL A O 1
ATOM 687 N N . ASN A 1 91 ? 3.004 5.711 2.289 1.00 69.31 91 ASN A N 1
ATOM 688 C CA . ASN A 1 91 ? 3.712 4.513 1.861 1.00 69.31 91 ASN A CA 1
ATOM 689 C C . ASN A 1 91 ? 3.955 3.591 3.074 1.00 69.31 91 ASN A C 1
ATOM 691 O O . ASN A 1 91 ? 3.434 3.830 4.164 1.00 69.31 91 ASN A O 1
ATOM 695 N N . TYR A 1 92 ? 4.741 2.526 2.924 1.00 66.25 92 TYR A N 1
ATOM 696 C CA . TYR A 1 92 ? 5.095 1.629 4.024 1.00 66.25 92 TYR A CA 1
ATOM 697 C C . TYR A 1 92 ? 6.563 1.189 3.974 1.00 66.25 92 TYR A C 1
ATOM 699 O O . TYR A 1 92 ? 7.266 1.291 2.969 1.00 66.25 92 TYR A O 1
ATOM 707 N N . SER A 1 93 ? 7.057 0.703 5.114 1.00 62.59 93 SER A N 1
ATOM 708 C CA . SER A 1 93 ? 8.495 0.565 5.401 1.00 62.59 93 SER A CA 1
ATOM 709 C C . SER A 1 93 ? 9.283 -0.374 4.468 1.00 62.59 93 SER A C 1
ATOM 711 O O . SER A 1 93 ? 10.507 -0.250 4.364 1.00 62.59 93 SER A O 1
ATOM 713 N N . ARG A 1 94 ? 8.616 -1.319 3.792 1.00 67.62 94 ARG A N 1
ATOM 714 C CA . ARG A 1 94 ? 9.258 -2.325 2.927 1.00 67.62 94 ARG A CA 1
ATOM 715 C C . ARG A 1 94 ? 9.664 -1.759 1.566 1.00 67.62 94 ARG A C 1
ATOM 717 O O . ARG A 1 94 ? 10.697 -2.164 1.032 1.00 67.62 94 ARG A O 1
ATOM 724 N N . ASP A 1 95 ? 8.914 -0.794 1.049 1.00 68.62 95 ASP A N 1
ATOM 725 C CA . ASP A 1 95 ? 9.098 -0.272 -0.308 1.00 68.62 95 ASP A CA 1
ATOM 726 C C . ASP A 1 95 ? 10.307 0.640 -0.439 1.00 68.62 95 ASP A C 1
ATOM 728 O O . ASP A 1 95 ? 11.027 0.586 -1.438 1.00 68.62 95 ASP A O 1
ATOM 732 N N . LEU A 1 96 ? 10.634 1.371 0.625 1.00 66.12 96 LEU A N 1
ATOM 733 C CA . LEU A 1 96 ? 11.833 2.207 0.678 1.00 66.12 96 LEU A CA 1
ATOM 734 C C . LEU A 1 96 ? 13.123 1.407 0.430 1.00 66.12 96 LEU A C 1
ATOM 736 O O . LEU A 1 96 ? 14.078 1.932 -0.141 1.00 66.12 96 LEU A O 1
ATOM 740 N N . LYS A 1 97 ? 13.160 0.125 0.827 1.00 67.94 97 LYS A N 1
ATOM 741 C CA . LYS A 1 97 ? 14.316 -0.760 0.592 1.00 67.94 97 LYS A CA 1
ATOM 742 C C . LYS A 1 97 ? 14.384 -1.275 -0.846 1.00 67.94 97 LYS A C 1
ATOM 744 O O . LYS A 1 97 ? 15.478 -1.504 -1.348 1.00 67.94 97 LYS A O 1
ATOM 749 N N . ALA A 1 98 ? 13.243 -1.474 -1.502 1.00 70.25 98 ALA A N 1
ATOM 750 C CA . ALA A 1 98 ? 13.196 -1.893 -2.902 1.00 70.25 98 ALA A CA 1
ATOM 751 C C . ALA A 1 98 ? 13.671 -0.772 -3.839 1.00 70.25 98 ALA A C 1
ATOM 753 O O . ALA A 1 98 ? 14.366 -1.030 -4.821 1.00 70.25 98 ALA A O 1
ATOM 754 N N . PHE A 1 99 ? 13.350 0.476 -3.497 1.00 78.00 99 PHE A N 1
ATOM 755 C CA . PHE A 1 99 ? 13.696 1.647 -4.297 1.00 78.00 99 PHE A CA 1
ATOM 756 C C . PHE A 1 99 ? 15.207 1.834 -4.486 1.00 78.00 99 PHE A C 1
ATOM 758 O O . PHE A 1 99 ? 15.666 2.083 -5.597 1.00 78.00 99 PHE A O 1
ATOM 765 N N . SER A 1 100 ? 16.013 1.638 -3.437 1.00 77.06 100 SER A N 1
ATOM 766 C CA . SER A 1 100 ? 17.475 1.774 -3.541 1.00 77.06 100 SER A CA 1
ATOM 767 C C . SER A 1 100 ? 18.116 0.739 -4.476 1.00 77.06 100 SER A C 1
ATOM 769 O O . SER A 1 100 ? 19.090 1.042 -5.171 1.00 77.06 100 SER A O 1
ATOM 771 N N . LEU A 1 101 ? 17.559 -0.475 -4.537 1.00 79.75 101 LEU A N 1
ATOM 772 C CA . LEU A 1 101 ? 18.009 -1.519 -5.460 1.00 79.75 101 LEU A CA 1
ATOM 773 C C . LEU A 1 101 ? 17.684 -1.164 -6.916 1.00 79.75 101 LEU A C 1
ATOM 775 O O . LEU A 1 101 ? 18.528 -1.355 -7.789 1.00 79.75 101 LEU A O 1
ATOM 779 N N . LEU A 1 102 ? 16.499 -0.605 -7.169 1.00 81.00 102 LEU A N 1
ATOM 780 C CA . LEU A 1 102 ? 16.100 -0.139 -8.500 1.00 81.00 102 LEU A CA 1
ATOM 781 C C . LEU A 1 102 ? 16.993 1.004 -8.990 1.00 81.00 102 LEU A C 1
ATOM 783 O O . LEU A 1 102 ? 17.457 0.969 -10.128 1.00 81.00 102 LEU A O 1
ATOM 787 N N . LEU A 1 103 ? 17.317 1.963 -8.117 1.00 81.00 103 LEU A N 1
ATOM 788 C CA . LEU A 1 103 ? 18.266 3.028 -8.451 1.00 81.00 103 LEU A CA 1
ATOM 789 C C . LEU A 1 103 ? 19.649 2.470 -8.807 1.00 81.00 103 LEU A C 1
ATOM 791 O O . LEU A 1 103 ? 20.249 2.906 -9.785 1.00 81.00 103 LEU A O 1
ATOM 795 N N . SER A 1 104 ? 20.125 1.457 -8.078 1.00 84.31 104 SER A N 1
ATOM 796 C CA . SER A 1 104 ? 21.412 0.809 -8.373 1.00 84.31 104 SER A CA 1
ATOM 797 C C . SER A 1 104 ? 21.419 0.137 -9.751 1.00 84.31 104 SER A C 1
ATOM 799 O O . SER A 1 104 ? 22.422 0.192 -10.460 1.00 84.31 104 SER A O 1
ATOM 801 N N . LEU A 1 105 ? 20.299 -0.475 -10.154 1.00 84.75 105 LEU A N 1
ATOM 802 C CA . LEU A 1 105 ? 20.145 -1.052 -11.491 1.00 84.75 105 LEU A CA 1
ATOM 803 C C . LEU A 1 105 ? 20.139 0.028 -12.581 1.00 84.75 105 LEU A C 1
ATOM 805 O O . LEU A 1 105 ? 20.731 -0.173 -13.640 1.00 84.75 105 LEU A O 1
ATOM 809 N N . SER A 1 106 ? 19.525 1.181 -12.301 1.00 84.44 106 SER A N 1
ATOM 810 C CA . SER A 1 106 ? 19.449 2.301 -13.244 1.00 84.44 106 SER A CA 1
ATOM 811 C C . SER A 1 106 ? 20.820 2.857 -13.651 1.00 84.44 106 SER A C 1
ATOM 813 O O . SER A 1 106 ? 20.977 3.400 -14.743 1.00 84.44 106 SER A O 1
ATOM 815 N N . GLU A 1 107 ? 21.846 2.687 -12.811 1.00 84.69 107 GLU A N 1
ATOM 816 C CA . GLU A 1 107 ? 23.210 3.105 -13.151 1.00 84.69 107 GLU A CA 1
ATOM 817 C C . GLU A 1 107 ? 23.823 2.267 -14.277 1.00 84.69 107 GLU A C 1
ATOM 819 O O . GLU A 1 107 ? 24.675 2.758 -15.015 1.00 84.69 107 GLU A O 1
ATOM 824 N N . ILE A 1 108 ? 23.345 1.035 -14.474 1.00 83.94 108 ILE A N 1
ATOM 825 C CA . ILE A 1 108 ? 23.777 0.165 -15.574 1.00 83.94 108 ILE A CA 1
ATOM 826 C C . ILE A 1 108 ? 23.212 0.657 -16.914 1.00 83.94 108 ILE A C 1
ATOM 828 O O . ILE A 1 108 ? 23.911 0.603 -17.923 1.00 83.94 108 ILE A O 1
ATOM 832 N N . GLY A 1 109 ? 21.975 1.165 -16.939 1.00 80.81 109 GLY A N 1
ATOM 833 C CA . GLY A 1 109 ? 21.367 1.738 -18.148 1.00 80.81 109 GLY A CA 1
ATOM 834 C C . GLY A 1 109 ? 21.799 3.174 -18.462 1.00 80.81 109 GLY A C 1
ATOM 835 O O . GLY A 1 109 ? 21.474 3.696 -19.529 1.00 80.81 109 GLY A O 1
ATOM 836 N N . GLY A 1 110 ? 22.567 3.816 -17.577 1.00 83.44 110 GLY A N 1
ATOM 837 C CA . GLY A 1 110 ? 23.152 5.137 -17.808 1.00 83.44 110 GLY A CA 1
ATOM 838 C C . GLY A 1 110 ? 22.171 6.298 -17.611 1.00 83.44 110 GLY A C 1
ATOM 839 O O . GLY A 1 110 ? 21.269 6.248 -16.779 1.00 83.44 110 GLY A O 1
ATOM 840 N N . THR A 1 111 ? 22.396 7.413 -18.311 1.00 82.50 111 THR A N 1
ATOM 841 C CA . THR A 1 111 ? 21.669 8.682 -18.083 1.00 82.50 111 THR A CA 1
ATOM 842 C C . THR A 1 111 ? 20.202 8.636 -18.512 1.00 82.50 111 THR A C 1
ATOM 844 O O . THR A 1 111 ? 19.379 9.332 -17.928 1.00 82.50 111 THR A O 1
ATOM 847 N N . TYR A 1 112 ? 19.874 7.826 -19.519 1.00 82.56 112 TYR A N 1
ATOM 848 C CA . TYR A 1 112 ? 18.535 7.755 -20.114 1.00 82.56 112 TYR A CA 1
ATOM 849 C C . TYR A 1 112 ? 17.719 6.557 -19.613 1.00 82.56 112 TYR A C 1
ATOM 851 O O . TYR A 1 112 ? 16.720 6.196 -20.231 1.00 82.56 112 TYR A O 1
ATOM 859 N N . ASP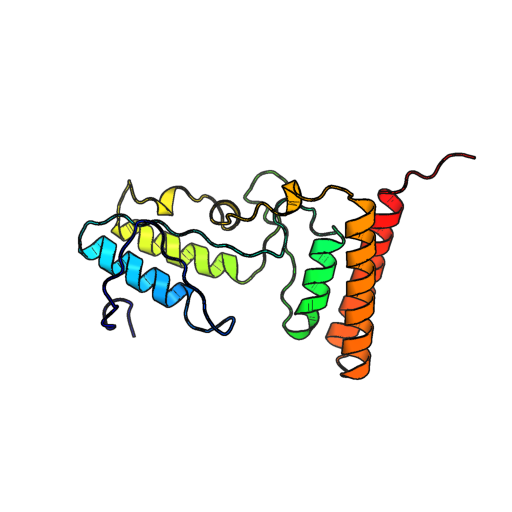 A 1 113 ? 18.150 5.923 -18.520 1.00 87.88 113 ASP A N 1
ATOM 860 C CA . ASP A 1 113 ? 17.440 4.779 -17.960 1.00 87.88 113 ASP A CA 1
ATOM 861 C C . ASP A 1 113 ? 16.045 5.208 -17.460 1.00 87.88 113 ASP A C 1
ATOM 863 O O . ASP A 1 113 ? 15.953 6.144 -16.655 1.00 87.88 113 ASP A O 1
ATOM 867 N N . PRO A 1 114 ? 14.956 4.540 -17.888 1.00 85.56 114 PRO A N 1
ATOM 868 C CA . PRO A 1 114 ? 13.600 4.885 -17.468 1.00 85.56 114 PRO A CA 1
ATOM 869 C C . PRO A 1 114 ? 13.402 4.803 -15.950 1.00 85.56 114 PRO A C 1
ATOM 871 O O . PRO A 1 114 ? 12.565 5.514 -15.413 1.00 85.56 114 PRO A O 1
ATOM 874 N N . LEU A 1 115 ? 14.187 4.005 -15.219 1.00 85.75 115 LEU A N 1
ATOM 875 C CA . LEU A 1 115 ? 14.089 3.944 -13.758 1.00 85.75 115 LEU A CA 1
ATOM 876 C C . LEU A 1 115 ? 14.501 5.261 -13.078 1.00 85.75 115 LEU A C 1
ATOM 878 O O . LEU A 1 115 ? 14.069 5.520 -11.956 1.00 85.75 115 LEU A O 1
ATOM 882 N N . LYS A 1 116 ? 15.288 6.115 -13.750 1.00 85.81 116 LYS A N 1
ATOM 883 C CA . LYS A 1 116 ? 15.693 7.434 -13.233 1.00 85.81 116 LYS A CA 1
ATOM 884 C C . LYS A 1 116 ? 14.574 8.479 -13.292 1.00 85.81 116 LYS A C 1
ATOM 886 O O . LYS A 1 116 ? 14.768 9.585 -12.793 1.00 85.81 116 LYS A O 1
ATOM 891 N N . THR A 1 117 ? 13.411 8.164 -13.877 1.00 84.69 117 THR A N 1
ATOM 892 C CA . THR A 1 117 ? 12.256 9.078 -13.870 1.00 84.69 117 THR A CA 1
ATOM 893 C C . THR A 1 117 ? 11.509 9.084 -12.539 1.00 84.69 117 THR A C 1
ATOM 895 O O . THR A 1 117 ? 10.810 10.053 -12.257 1.00 84.69 117 THR A O 1
ATOM 898 N N . TYR A 1 118 ? 11.642 8.029 -11.730 1.00 82.88 118 TYR A N 1
ATOM 899 C CA . TYR A 1 118 ? 10.988 7.928 -10.426 1.00 82.88 118 TYR A CA 1
ATOM 900 C C . TYR A 1 118 ? 11.751 8.731 -9.369 1.00 82.88 118 TYR A C 1
ATOM 902 O O . TYR A 1 118 ? 12.944 8.505 -9.155 1.00 82.88 118 TYR A O 1
ATOM 910 N N . LYS A 1 119 ? 11.070 9.645 -8.673 1.00 77.81 119 LYS A N 1
ATOM 911 C CA . LYS A 1 119 ? 11.649 10.428 -7.568 1.00 77.81 119 LYS A CA 1
ATOM 912 C C . LYS A 1 119 ? 11.367 9.801 -6.204 1.00 77.81 119 LYS A C 1
ATOM 914 O O . LYS A 1 119 ? 12.124 10.029 -5.259 1.00 77.81 119 LYS A O 1
ATOM 919 N N . SER A 1 120 ? 10.335 8.967 -6.115 1.00 74.38 120 SER A N 1
ATOM 920 C CA . SER A 1 120 ? 9.921 8.273 -4.895 1.00 74.38 120 SER A CA 1
ATOM 921 C C . SER A 1 120 ? 9.373 6.868 -5.175 1.00 74.38 120 SER A C 1
ATOM 923 O O . SER A 1 120 ? 9.180 6.451 -6.319 1.00 74.38 120 SER A O 1
ATOM 925 N N . THR A 1 121 ? 9.096 6.121 -4.105 1.00 73.44 121 THR A N 1
ATOM 926 C CA . THR A 1 121 ? 8.341 4.861 -4.173 1.00 73.44 121 THR A CA 1
ATOM 927 C C . THR A 1 121 ? 6.892 5.079 -4.606 1.00 73.44 121 THR A C 1
ATOM 929 O O . THR A 1 121 ? 6.296 4.170 -5.178 1.00 73.44 121 THR A O 1
ATOM 932 N N . THR A 1 122 ? 6.340 6.269 -4.360 1.00 74.25 122 THR A N 1
ATOM 933 C CA . THR A 1 122 ? 4.993 6.667 -4.782 1.00 74.25 122 THR A CA 1
ATOM 934 C C . THR A 1 122 ? 4.934 6.913 -6.289 1.00 74.25 122 THR A C 1
ATOM 936 O O . THR A 1 122 ? 4.029 6.396 -6.933 1.00 74.25 122 THR A O 1
ATOM 939 N N . ASP A 1 123 ? 5.945 7.567 -6.873 1.00 78.81 123 ASP A N 1
ATOM 940 C CA . ASP A 1 123 ? 6.069 7.754 -8.331 1.00 78.81 123 ASP A CA 1
ATOM 941 C C . ASP A 1 123 ? 6.118 6.428 -9.109 1.00 78.81 123 ASP A C 1
ATOM 943 O O . ASP A 1 123 ? 5.698 6.342 -10.262 1.00 78.81 123 ASP A O 1
ATOM 947 N N . MET A 1 124 ? 6.664 5.382 -8.485 1.00 81.75 124 MET A N 1
ATOM 948 C CA . MET A 1 124 ? 6.704 4.028 -9.044 1.00 81.75 124 MET A CA 1
ATOM 949 C C . MET A 1 124 ? 5.334 3.329 -8.984 1.00 81.75 124 MET A C 1
ATOM 951 O O . MET A 1 124 ? 5.096 2.345 -9.694 1.00 81.75 124 MET A O 1
ATOM 955 N N . GLY A 1 125 ? 4.448 3.808 -8.113 1.00 84.56 125 GLY A N 1
ATOM 956 C CA . GLY A 1 125 ? 3.096 3.311 -7.934 1.00 84.56 125 GLY A CA 1
ATOM 957 C C . GLY A 1 125 ? 2.177 3.729 -9.080 1.00 84.56 125 GLY A C 1
ATOM 958 O O . GLY A 1 125 ? 2.198 4.865 -9.535 1.00 84.56 125 GLY A O 1
ATOM 959 N N . VAL A 1 126 ? 1.318 2.813 -9.527 1.00 89.06 126 VAL A N 1
ATOM 960 C CA . VAL A 1 126 ? 0.298 3.096 -10.562 1.00 89.06 126 VAL A CA 1
ATOM 961 C C . VAL A 1 126 ? -1.137 2.999 -10.028 1.00 89.06 126 VAL A C 1
ATOM 963 O O . VAL A 1 126 ? -2.088 2.811 -10.785 1.00 89.06 126 VAL A O 1
ATOM 966 N N . ASN A 1 127 ? -1.309 3.081 -8.706 1.00 91.75 127 ASN A N 1
ATOM 967 C CA . ASN A 1 127 ? -2.612 2.973 -8.053 1.00 91.75 127 ASN A CA 1
ATOM 968 C C . ASN A 1 127 ? -3.437 4.261 -8.229 1.00 91.75 127 ASN A C 1
ATOM 970 O O . ASN A 1 127 ? -2.988 5.345 -7.865 1.00 91.75 127 ASN A O 1
ATOM 974 N N . MET A 1 128 ? -4.664 4.117 -8.736 1.00 93.38 128 MET A N 1
ATOM 975 C CA . MET A 1 128 ? -5.613 5.212 -8.987 1.00 93.38 128 MET A CA 1
ATOM 976 C C . MET A 1 128 ? -6.926 5.057 -8.198 1.00 93.38 128 MET A C 1
ATOM 978 O O . MET A 1 128 ? -7.911 5.723 -8.510 1.00 93.38 128 MET A O 1
ATOM 982 N N . ALA A 1 129 ? -6.973 4.163 -7.201 1.00 95.38 129 ALA A N 1
ATOM 983 C CA . ALA A 1 129 ? -8.210 3.755 -6.532 1.00 95.38 129 ALA A CA 1
ATOM 984 C C . ALA A 1 129 ? -8.980 4.910 -5.869 1.00 95.38 129 ALA A C 1
ATOM 986 O O . ALA A 1 129 ? -10.208 4.926 -5.932 1.00 95.38 129 ALA A O 1
ATOM 987 N N . SER A 1 130 ? -8.285 5.900 -5.298 1.00 94.00 130 SER A N 1
ATOM 988 C CA . SER A 1 130 ? -8.909 7.096 -4.707 1.00 94.00 130 SER A CA 1
ATOM 989 C C . SER A 1 130 ? -9.790 7.863 -5.690 1.00 94.00 130 SER A C 1
ATOM 991 O O . SER A 1 130 ? -10.837 8.375 -5.311 1.00 94.00 130 SER A O 1
ATOM 993 N N . LYS A 1 131 ? -9.410 7.913 -6.975 1.00 94.50 131 LYS A N 1
ATOM 994 C CA . LYS A 1 131 ? -10.157 8.633 -8.020 1.00 94.50 131 LYS A CA 1
ATOM 995 C C . LYS A 1 131 ? -11.494 7.973 -8.350 1.00 94.50 131 LYS A C 1
ATOM 997 O O . LYS A 1 131 ? -12.322 8.580 -9.022 1.00 94.50 131 LYS A O 1
ATOM 1002 N N . CYS A 1 132 ? -11.687 6.741 -7.891 1.00 95.81 132 CYS A N 1
ATOM 1003 C CA . CYS A 1 132 ? -12.901 5.962 -8.076 1.00 95.81 132 CYS A CA 1
ATOM 1004 C C . CYS A 1 132 ? -13.776 5.924 -6.812 1.00 95.81 132 CYS A C 1
ATOM 1006 O O . CYS A 1 132 ? -14.786 5.221 -6.811 1.00 95.81 132 CYS A O 1
ATOM 1008 N N . ILE A 1 133 ? -13.412 6.646 -5.745 1.00 96.00 133 ILE A N 1
ATOM 1009 C CA . ILE A 1 133 ? -14.267 6.816 -4.567 1.00 96.00 133 ILE A CA 1
ATOM 1010 C C . ILE A 1 133 ? -15.360 7.826 -4.922 1.00 96.00 133 ILE A C 1
ATOM 1012 O O . ILE A 1 133 ? -15.077 8.985 -5.216 1.00 96.00 133 ILE A O 1
ATOM 1016 N N . LEU A 1 134 ? -16.608 7.356 -4.936 1.00 96.06 134 LEU A N 1
ATOM 1017 C CA . LEU A 1 134 ? -17.777 8.164 -5.300 1.00 96.06 134 LEU A CA 1
ATOM 1018 C C . LEU A 1 134 ? -18.527 8.707 -4.079 1.00 96.06 134 LEU A C 1
ATOM 1020 O O . LEU A 1 134 ? -19.208 9.722 -4.194 1.00 96.06 134 LEU A O 1
ATOM 1024 N N . ASP A 1 135 ? -18.390 8.040 -2.933 1.00 95.94 135 ASP A N 1
ATOM 1025 C CA . ASP A 1 135 ? -19.010 8.411 -1.663 1.00 95.94 135 ASP A CA 1
ATOM 1026 C C . ASP A 1 135 ? -17.999 8.187 -0.531 1.00 95.94 135 ASP A C 1
ATOM 1028 O O . ASP A 1 135 ? -17.664 7.052 -0.188 1.00 95.94 135 ASP A O 1
ATOM 1032 N N . GLU A 1 136 ? -17.478 9.293 0.000 1.00 94.31 136 GLU A N 1
ATOM 1033 C CA . GLU A 1 136 ? -16.469 9.314 1.061 1.00 94.31 136 GLU A CA 1
ATOM 1034 C C . GLU A 1 136 ? -17.016 8.773 2.393 1.00 94.31 136 GLU A C 1
ATOM 1036 O O . GLU A 1 136 ? -16.324 8.056 3.118 1.00 94.31 136 GLU A O 1
ATOM 1041 N N . GLU A 1 137 ? -18.281 9.059 2.704 1.00 95.56 137 GLU A N 1
ATOM 1042 C CA . GLU A 1 137 ? -18.928 8.598 3.932 1.00 95.56 137 GLU A CA 1
ATOM 1043 C C . GLU A 1 137 ? -19.164 7.085 3.883 1.00 95.56 137 GLU A C 1
ATOM 1045 O O . GLU A 1 137 ? -18.824 6.375 4.835 1.00 95.56 137 GLU A O 1
ATOM 1050 N N . GLU A 1 138 ? -19.679 6.564 2.767 1.00 96.25 138 GLU A N 1
ATOM 1051 C CA . GLU A 1 138 ? -19.959 5.134 2.624 1.00 96.25 138 GLU A CA 1
ATOM 1052 C C . GLU A 1 138 ? -18.682 4.289 2.747 1.00 96.25 138 GLU A C 1
ATOM 1054 O O . GLU A 1 138 ? -18.649 3.313 3.513 1.00 96.25 138 GLU A O 1
ATOM 1059 N N . VAL A 1 139 ? -17.602 4.673 2.051 1.00 96.94 139 VAL A N 1
ATOM 1060 C CA . VAL A 1 139 ? -16.330 3.934 2.117 1.00 96.94 139 VAL A CA 1
ATOM 1061 C C . VAL A 1 139 ? -15.675 4.049 3.492 1.00 96.94 139 VAL A C 1
ATOM 1063 O O . VAL A 1 139 ? -15.121 3.062 3.987 1.00 96.94 139 VAL A O 1
ATOM 1066 N N . SER A 1 140 ? -15.782 5.208 4.149 1.00 96.69 140 SER A N 1
ATOM 1067 C CA . SER A 1 140 ? -15.248 5.418 5.494 1.00 96.69 140 SER A CA 1
ATOM 1068 C C . SER A 1 140 ? -15.986 4.575 6.538 1.00 96.69 140 SER A C 1
ATOM 1070 O O . SER A 1 140 ? -15.351 3.889 7.346 1.00 96.69 140 SER A O 1
ATOM 1072 N N . LEU A 1 141 ? -17.319 4.508 6.470 1.00 97.38 141 LEU A N 1
ATOM 1073 C CA . LEU A 1 141 ? -18.130 3.639 7.329 1.00 97.38 141 LEU A CA 1
ATOM 1074 C C . LEU A 1 141 ? -17.842 2.151 7.089 1.00 97.38 141 LEU A C 1
ATOM 1076 O O . LEU A 1 141 ? -17.779 1.368 8.043 1.00 97.38 141 LEU A O 1
ATOM 1080 N N . ALA A 1 142 ? -17.663 1.738 5.832 1.00 98.00 142 ALA A N 1
ATOM 1081 C CA . ALA A 1 142 ? -17.296 0.364 5.496 1.00 98.00 142 ALA A CA 1
ATOM 1082 C C . ALA A 1 142 ? -15.916 -0.011 6.062 1.00 98.00 142 ALA A C 1
ATOM 1084 O O . ALA A 1 142 ? -15.757 -1.086 6.647 1.00 98.00 142 ALA A O 1
ATOM 1085 N N . ALA A 1 143 ? -14.940 0.892 5.963 1.00 98.12 143 ALA A N 1
ATOM 1086 C CA . ALA A 1 143 ? -13.603 0.688 6.504 1.00 98.12 143 ALA A CA 1
ATOM 1087 C C . ALA A 1 143 ? -13.600 0.597 8.044 1.00 98.12 143 ALA A C 1
ATOM 1089 O O . ALA A 1 143 ? -12.967 -0.298 8.604 1.00 98.12 143 ALA A O 1
ATOM 1090 N N . ILE A 1 144 ? -14.379 1.434 8.740 1.00 98.12 144 ILE A N 1
ATOM 1091 C CA . ILE A 1 144 ? -14.560 1.358 10.203 1.00 98.12 144 ILE A CA 1
ATOM 1092 C C . ILE A 1 144 ? -15.123 -0.006 10.627 1.00 98.12 144 ILE A C 1
ATOM 1094 O O . ILE A 1 144 ? -14.633 -0.620 11.581 1.00 98.12 144 ILE A O 1
ATOM 1098 N N . LYS A 1 145 ? -16.113 -0.530 9.892 1.00 98.38 145 LYS A N 1
ATOM 1099 C CA . LYS A 1 145 ? -16.661 -1.876 10.139 1.00 98.38 145 LYS A CA 1
ATOM 1100 C C . LYS A 1 145 ? -15.599 -2.966 9.960 1.00 98.38 145 LYS A C 1
ATOM 1102 O O . LYS A 1 145 ? -15.551 -3.899 10.763 1.00 98.38 145 LYS A O 1
ATOM 1107 N N . GLU A 1 146 ? -14.737 -2.850 8.950 1.00 98.44 146 GLU A N 1
ATOM 1108 C CA . GLU A 1 146 ? -13.624 -3.783 8.735 1.00 98.44 146 GLU A CA 1
ATOM 1109 C C . GLU A 1 146 ? -12.605 -3.740 9.884 1.00 98.44 146 GLU A C 1
ATOM 1111 O O . GLU A 1 146 ? -12.196 -4.799 10.362 1.00 98.44 146 GLU A O 1
ATOM 1116 N N . ILE A 1 147 ? -12.254 -2.555 10.397 1.00 98.38 147 ILE A N 1
ATOM 1117 C CA . ILE A 1 147 ? -11.376 -2.422 11.574 1.00 98.38 147 ILE A CA 1
ATOM 1118 C C . ILE A 1 147 ? -11.987 -3.157 12.778 1.00 98.38 147 ILE A C 1
ATOM 1120 O O . ILE A 1 147 ? -11.308 -3.955 13.429 1.00 98.38 147 ILE A O 1
ATOM 1124 N N . GLY A 1 148 ? -13.286 -2.964 13.037 1.00 98.06 148 GLY A N 1
ATOM 1125 C CA . GLY A 1 148 ? -14.002 -3.684 14.095 1.00 98.06 148 GLY A CA 1
ATOM 1126 C C . GLY A 1 148 ? -13.989 -5.206 13.898 1.00 98.06 148 GLY A C 1
ATOM 1127 O O . GLY A 1 148 ? -13.785 -5.965 14.848 1.00 98.06 148 GLY A O 1
ATOM 1128 N N . ARG A 1 149 ? -14.126 -5.679 12.653 1.00 98.44 149 ARG A N 1
ATOM 1129 C CA . ARG A 1 149 ? -14.010 -7.107 12.324 1.00 98.44 149 ARG A CA 1
ATOM 1130 C C . ARG A 1 149 ? -12.609 -7.648 12.625 1.00 98.44 149 ARG A C 1
ATOM 1132 O O . ARG A 1 149 ? -12.498 -8.735 13.190 1.00 98.44 149 ARG A O 1
ATOM 1139 N N . ARG A 1 150 ? -11.549 -6.909 12.279 1.00 98.00 150 ARG A N 1
ATOM 1140 C CA . ARG A 1 150 ? -10.155 -7.290 12.572 1.00 98.00 150 ARG A CA 1
ATOM 1141 C C . ARG A 1 150 ? -9.878 -7.351 14.065 1.00 98.00 150 ARG A C 1
ATOM 1143 O O . ARG A 1 150 ? -9.294 -8.331 14.519 1.00 98.00 150 ARG A O 1
ATOM 1150 N N . LEU A 1 151 ? -10.375 -6.379 14.827 1.00 97.88 151 LEU A N 1
ATOM 1151 C CA . LEU A 1 151 ? -10.287 -6.380 16.286 1.00 97.88 151 LEU A CA 1
ATOM 1152 C C . LEU A 1 151 ? -10.868 -7.672 16.879 1.00 97.88 151 LEU A C 1
ATOM 1154 O O . LEU A 1 151 ? -10.185 -8.348 17.649 1.00 97.88 151 LEU A O 1
ATOM 1158 N N . ASN A 1 152 ? -12.075 -8.062 16.455 1.00 97.88 152 ASN A N 1
ATOM 1159 C CA . ASN A 1 152 ? -12.718 -9.299 16.910 1.00 97.88 152 ASN A CA 1
ATOM 1160 C C . ASN A 1 152 ? -11.915 -10.554 16.525 1.00 97.88 152 ASN A C 1
ATOM 1162 O O . ASN A 1 152 ? -11.800 -11.487 17.319 1.00 97.88 152 ASN A O 1
ATOM 1166 N N . ILE A 1 153 ? -11.333 -10.586 15.320 1.00 98.06 153 ILE A N 1
ATOM 1167 C CA . ILE A 1 153 ? -10.483 -11.700 14.870 1.00 98.06 153 ILE A CA 1
ATOM 1168 C C . ILE A 1 153 ? -9.241 -11.831 15.756 1.00 98.06 153 ILE A C 1
ATOM 1170 O O . ILE A 1 153 ? -8.923 -12.936 16.194 1.00 98.06 153 ILE A O 1
ATOM 1174 N N . TYR A 1 154 ? -8.551 -10.730 16.061 1.00 97.88 154 TYR A N 1
ATOM 1175 C CA . TYR A 1 154 ? -7.358 -10.779 16.911 1.00 97.88 154 TYR A CA 1
ATOM 1176 C C . TYR A 1 154 ? -7.673 -11.078 18.373 1.00 97.88 154 TYR A C 1
ATOM 1178 O O . TYR A 1 154 ? -6.877 -11.740 19.038 1.00 97.88 154 TYR A O 1
ATOM 1186 N N . GLU A 1 155 ? -8.839 -10.661 18.865 1.00 97.25 155 GLU A N 1
ATOM 1187 C CA . GLU A 1 155 ? -9.334 -11.073 20.176 1.00 97.25 155 GLU A CA 1
ATOM 1188 C C . GLU A 1 155 ? -9.536 -12.594 20.245 1.00 97.25 155 GLU A C 1
ATOM 1190 O O . GLU A 1 155 ? -9.015 -13.243 21.153 1.00 97.25 155 GLU A O 1
ATOM 1195 N N . GLN A 1 156 ? -10.197 -13.189 19.247 1.00 97.69 156 GLN A N 1
ATOM 1196 C CA . GLN A 1 156 ? -10.380 -14.644 19.164 1.00 97.69 156 GLN A CA 1
ATOM 1197 C C . GLN A 1 156 ? -9.051 -15.393 19.007 1.00 97.69 156 GLN A C 1
ATOM 1199 O O . GLN A 1 156 ? -8.852 -16.444 19.619 1.00 97.69 156 GLN A O 1
ATOM 1204 N N . ALA A 1 157 ? -8.120 -14.833 18.233 1.00 97.12 157 ALA A N 1
ATOM 1205 C CA . ALA A 1 157 ? -6.775 -15.372 18.056 1.00 97.12 157 ALA A CA 1
ATOM 1206 C C . ALA A 1 157 ? -5.862 -15.162 19.279 1.00 97.12 157 ALA A C 1
ATOM 1208 O O . ALA A 1 157 ? -4.733 -15.651 19.278 1.00 97.12 157 ALA A O 1
ATOM 1209 N N . LYS A 1 158 ? -6.325 -14.445 20.317 1.00 97.12 158 LYS A N 1
ATOM 1210 C CA . LYS A 1 158 ? -5.540 -14.058 21.502 1.00 97.12 158 LYS A CA 1
ATOM 1211 C C . LYS A 1 158 ? -4.243 -13.315 21.149 1.00 97.12 158 LYS A C 1
ATOM 1213 O O . LYS A 1 158 ? -3.244 -13.430 21.855 1.00 97.12 158 LYS A O 1
ATOM 1218 N N . ASN A 1 159 ? -4.257 -12.541 20.063 1.00 96.88 159 ASN A N 1
ATOM 1219 C CA . ASN A 1 159 ? -3.148 -11.674 19.677 1.00 96.88 159 ASN A CA 1
ATOM 1220 C C . ASN A 1 159 ? -3.345 -10.289 20.308 1.00 96.88 159 ASN A C 1
ATOM 1222 O O . ASN A 1 159 ? -3.944 -9.394 19.712 1.00 96.88 159 ASN A O 1
ATOM 1226 N N . GLU A 1 160 ? -2.867 -10.126 21.543 1.00 95.31 160 GLU A N 1
ATOM 1227 C CA . GLU A 1 160 ? -3.067 -8.906 22.335 1.00 95.31 160 GLU A CA 1
ATOM 1228 C C . GLU A 1 160 ? -2.422 -7.666 21.703 1.00 95.31 160 GLU A C 1
ATOM 1230 O O . GLU A 1 160 ? -3.001 -6.580 21.759 1.00 95.31 160 GLU A O 1
ATOM 1235 N N . MET A 1 161 ? -1.271 -7.835 21.047 1.00 94.69 161 MET A N 1
ATOM 1236 C CA . MET A 1 161 ? -0.568 -6.744 20.372 1.00 94.69 161 MET A CA 1
ATOM 1237 C C . MET A 1 161 ? -1.387 -6.210 19.192 1.00 94.69 161 MET A C 1
ATOM 1239 O O . MET A 1 161 ? -1.670 -5.014 19.133 1.00 94.69 161 MET A O 1
ATOM 1243 N N . ALA A 1 162 ? -1.823 -7.094 18.289 1.00 95.50 162 ALA A N 1
ATOM 1244 C CA . ALA A 1 162 ? -2.627 -6.700 17.135 1.00 95.50 162 ALA A CA 1
ATOM 1245 C C . ALA A 1 162 ? -4.007 -6.171 17.559 1.00 95.50 162 ALA A C 1
ATOM 1247 O O . ALA A 1 162 ? -4.464 -5.154 17.043 1.00 95.50 162 ALA A O 1
ATOM 1248 N N . ARG A 1 163 ? -4.646 -6.801 18.557 1.00 96.94 163 ARG A N 1
ATOM 1249 C CA . ARG A 1 163 ? -5.931 -6.346 19.111 1.00 96.94 163 ARG A CA 1
ATOM 1250 C C . ARG A 1 163 ? -5.833 -4.929 19.677 1.00 96.94 163 ARG A C 1
ATOM 1252 O O . ARG A 1 163 ? -6.677 -4.097 19.353 1.00 96.94 163 ARG A O 1
ATOM 1259 N N . SER A 1 164 ? -4.828 -4.663 20.513 1.00 96.00 164 SER A N 1
ATOM 1260 C CA . SER A 1 164 ? -4.627 -3.341 21.125 1.00 96.00 164 SER A CA 1
ATOM 1261 C C . SER A 1 164 ? -4.425 -2.274 20.055 1.00 96.00 164 SER A C 1
ATOM 1263 O O . SER A 1 164 ? -5.072 -1.232 20.090 1.00 96.00 164 SER A O 1
ATOM 1265 N N . HIS A 1 165 ? -3.623 -2.584 19.037 1.00 94.94 165 HIS A N 1
ATOM 1266 C CA . HIS A 1 165 ? -3.401 -1.686 17.913 1.00 94.94 165 HIS A CA 1
ATOM 1267 C C . HIS A 1 165 ? -4.678 -1.418 17.097 1.00 94.94 165 HIS A C 1
ATOM 1269 O O . HIS A 1 165 ? -4.983 -0.269 16.785 1.00 94.94 165 HIS A O 1
ATOM 1275 N N . CYS A 1 166 ? -5.488 -2.445 16.812 1.00 96.69 166 CYS A N 1
ATOM 1276 C CA . CYS A 1 166 ? -6.779 -2.253 16.147 1.00 96.69 166 CYS A CA 1
ATOM 1277 C C . CYS A 1 166 ? -7.748 -1.392 16.970 1.00 96.69 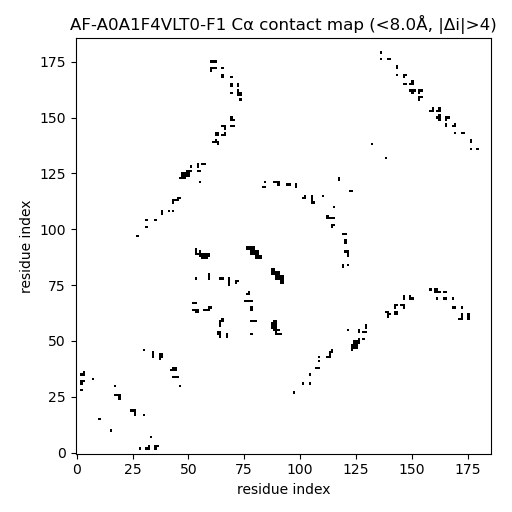166 CYS A C 1
ATOM 1279 O O . CYS A 1 166 ? -8.522 -0.642 16.383 1.00 96.69 166 CYS A O 1
ATOM 1281 N N . ALA A 1 167 ? -7.722 -1.474 18.305 1.00 97.06 167 ALA A N 1
ATOM 1282 C CA . ALA A 1 167 ? -8.566 -0.642 19.167 1.00 97.06 167 ALA A CA 1
ATOM 1283 C C . ALA A 1 167 ? -8.176 0.847 19.106 1.00 97.06 167 ALA A C 1
ATOM 1285 O O . ALA A 1 167 ? -9.046 1.723 19.052 1.00 97.06 167 ALA A O 1
ATOM 1286 N N . GLU A 1 168 ? -6.873 1.134 19.065 1.00 96.00 168 GLU A N 1
ATOM 1287 C CA . GLU A 1 168 ? -6.344 2.488 18.861 1.00 96.00 168 GLU A CA 1
ATOM 1288 C C . GLU A 1 168 ? -6.776 3.043 17.500 1.00 96.00 168 GLU A C 1
ATOM 1290 O O . GLU A 1 168 ? -7.381 4.115 17.425 1.00 96.00 168 GLU A O 1
ATOM 1295 N N . ILE A 1 169 ? -6.542 2.269 16.438 1.00 95.06 169 ILE A N 1
ATOM 1296 C CA . ILE A 1 169 ? -6.880 2.650 15.067 1.00 95.06 169 ILE A CA 1
ATOM 1297 C C . ILE A 1 169 ? -8.391 2.843 14.885 1.00 95.06 169 ILE A C 1
ATOM 1299 O O . ILE A 1 169 ? -8.814 3.776 14.205 1.00 95.06 169 ILE A O 1
ATOM 1303 N N . LEU A 1 170 ? -9.226 2.011 15.515 1.00 97.31 170 LEU A N 1
ATOM 1304 C CA . LEU A 1 170 ? -10.682 2.169 15.468 1.00 97.31 170 LEU A CA 1
ATOM 1305 C C . LEU A 1 170 ? -11.114 3.520 16.048 1.00 97.31 170 LEU A C 1
ATOM 1307 O O . LEU A 1 170 ? -11.961 4.203 15.476 1.00 97.31 170 LEU A O 1
ATOM 1311 N N . THR A 1 171 ? -10.496 3.928 17.157 1.00 96.69 171 THR A N 1
ATOM 1312 C CA . THR A 1 171 ? -10.754 5.232 17.779 1.00 96.69 171 THR A CA 1
ATOM 1313 C C . THR A 1 171 ? -10.334 6.379 16.857 1.00 96.69 171 THR A C 1
ATOM 1315 O O . THR A 1 171 ? -11.020 7.398 16.781 1.00 96.69 171 THR A O 1
ATOM 1318 N N . GLU A 1 172 ? -9.214 6.234 16.149 1.00 95.56 172 GLU A N 1
ATOM 1319 C CA . GLU A 1 172 ? -8.743 7.221 15.174 1.00 95.56 172 GLU A CA 1
ATOM 1320 C C . GLU A 1 172 ? -9.676 7.330 13.961 1.00 95.56 172 GLU A C 1
ATOM 1322 O O . GLU A 1 172 ? -10.069 8.437 13.592 1.00 95.56 172 GLU A O 1
ATOM 1327 N N . ALA A 1 173 ? -10.114 6.199 13.408 1.00 95.88 173 ALA A N 1
ATOM 1328 C CA . ALA A 1 173 ? -11.051 6.166 12.288 1.00 95.88 173 ALA A CA 1
ATOM 1329 C C . ALA A 1 173 ? -12.408 6.790 12.657 1.00 95.88 173 ALA A C 1
ATOM 1331 O O . ALA A 1 173 ? -13.002 7.510 11.856 1.00 95.88 173 ALA A O 1
ATOM 1332 N N . GLN A 1 174 ? -12.876 6.592 13.894 1.00 95.25 174 GLN A N 1
ATOM 1333 C CA . GLN A 1 174 ? -14.111 7.214 14.371 1.00 95.25 174 GLN A CA 1
ATOM 1334 C C . GLN A 1 174 ? -13.990 8.743 14.461 1.00 95.25 174 GLN A C 1
ATOM 1336 O O . GLN A 1 174 ? -14.901 9.456 14.049 1.00 95.25 174 GLN A O 1
ATOM 1341 N N . LYS A 1 175 ? -12.838 9.259 14.916 1.00 95.06 175 LYS A N 1
ATOM 1342 C CA . LYS A 1 175 ? -12.566 10.709 14.929 1.00 95.06 175 LYS A CA 1
ATOM 1343 C C . LYS A 1 175 ? -12.549 11.305 13.525 1.00 95.06 175 LYS A C 1
ATOM 1345 O O . LYS A 1 175 ? -12.966 12.447 13.363 1.00 95.06 175 LYS A O 1
ATOM 1350 N N . TYR A 1 176 ? -12.048 10.564 12.536 1.00 94.06 176 TYR A N 1
ATOM 1351 C CA . TYR A 1 176 ? -12.103 10.986 11.136 1.00 94.06 176 TYR A CA 1
ATOM 1352 C C . TYR A 1 176 ? -13.558 11.109 10.661 1.00 94.06 176 TYR A C 1
ATOM 1354 O O . TYR A 1 176 ? -13.940 12.133 10.100 1.00 94.06 176 TYR A O 1
ATOM 1362 N N . MET A 1 177 ? -14.395 10.115 10.975 1.00 92.38 177 MET A N 1
ATOM 1363 C CA . MET A 1 177 ? -15.821 10.127 10.632 1.00 92.38 177 MET A CA 1
ATOM 1364 C C . MET A 1 177 ? -16.569 11.320 11.247 1.00 92.38 177 MET A C 1
ATOM 1366 O O . MET A 1 177 ? -17.358 11.979 10.572 1.00 92.38 177 MET A O 1
ATOM 1370 N N . ASP A 1 178 ? -16.274 11.650 12.507 1.00 90.75 178 ASP A N 1
ATOM 1371 C CA . ASP A 1 178 ? -16.869 12.799 13.202 1.00 90.75 178 ASP A CA 1
ATOM 1372 C C . ASP A 1 178 ? -16.486 14.155 12.577 1.00 90.75 178 ASP A C 1
ATOM 1374 O O . ASP A 1 178 ? -17.173 15.152 12.801 1.00 90.75 178 ASP A O 1
ATOM 1378 N N . GLN A 1 179 ? -15.373 14.218 11.836 1.00 88.44 179 GLN A N 1
ATOM 1379 C CA . GLN A 1 179 ? -14.933 15.416 11.111 1.00 88.44 179 GLN A CA 1
ATOM 1380 C C . GLN A 1 179 ? -15.565 15.518 9.720 1.00 88.44 179 GLN A C 1
ATOM 1382 O O . GLN A 1 179 ? -15.779 16.631 9.242 1.00 88.44 179 GLN A O 1
ATOM 1387 N N . LEU A 1 180 ? -15.857 14.379 9.081 1.00 82.88 180 LEU A N 1
ATOM 1388 C CA . LEU A 1 180 ? -16.532 14.327 7.783 1.00 82.88 180 LEU A CA 1
ATOM 1389 C C . LEU A 1 180 ? -17.989 14.785 7.870 1.00 82.88 180 LEU A C 1
ATOM 1391 O O . LEU A 1 180 ? -18.463 15.474 6.970 1.00 82.88 180 LEU A O 1
ATOM 1395 N N . ILE A 1 181 ? -18.696 14.420 8.944 1.00 71.25 181 ILE A N 1
ATOM 1396 C CA . ILE A 1 181 ? -20.085 14.832 9.155 1.00 71.25 181 ILE A CA 1
ATOM 1397 C C . ILE A 1 181 ? -20.074 16.236 9.775 1.00 71.25 181 ILE A C 1
ATOM 1399 O O . ILE A 1 181 ? -19.715 16.381 10.949 1.00 71.25 181 ILE A O 1
ATOM 1403 N N . PRO A 1 182 ? -20.476 17.300 9.053 1.00 60.16 182 PRO A N 1
ATOM 1404 C CA . PRO A 1 182 ? -20.571 18.612 9.665 1.00 60.16 182 PRO A CA 1
ATOM 1405 C C . PRO A 1 182 ? -21.604 18.548 10.792 1.00 60.16 182 PRO A C 1
ATOM 1407 O O . PRO A 1 182 ? -22.764 18.193 10.580 1.00 60.16 182 PRO A O 1
ATOM 1410 N N . LYS A 1 183 ? -21.192 18.916 12.010 1.00 55.28 183 LYS A N 1
ATOM 1411 C CA . LYS A 1 183 ? -22.133 19.178 13.102 1.00 55.28 183 LYS A CA 1
ATOM 1412 C C . LYS A 1 183 ? -23.048 20.311 12.648 1.00 55.28 183 LYS A C 1
ATOM 1414 O O . LYS A 1 183 ? -22.640 21.470 12.675 1.00 55.28 183 LYS A O 1
ATOM 1419 N N . HIS A 1 184 ? -24.262 19.993 12.207 1.00 47.34 184 HIS A N 1
ATOM 1420 C CA . HIS A 1 184 ? -25.277 21.013 11.986 1.00 47.34 184 HIS A CA 1
ATOM 1421 C C . HIS A 1 184 ? -25.477 21.779 13.304 1.00 47.34 184 HIS A C 1
ATOM 1423 O O . HIS A 1 184 ? -25.755 21.141 14.325 1.00 47.34 184 HIS A O 1
ATOM 1429 N N . PRO A 1 185 ? -25.321 23.116 13.331 1.00 49.94 185 PRO A N 1
ATOM 1430 C CA . PRO A 1 185 ? -25.830 23.894 14.446 1.00 49.94 185 PRO A CA 1
ATOM 1431 C C . PRO A 1 185 ? -27.358 23.795 14.388 1.00 49.94 185 PRO A C 1
ATOM 1433 O O . PRO A 1 185 ? -27.973 24.241 13.418 1.00 49.94 185 PRO A O 1
ATOM 1436 N N . GLY A 1 186 ? -27.933 23.111 15.378 1.00 47.06 186 GLY A N 1
ATOM 1437 C CA . GLY A 1 186 ? -29.367 23.167 15.663 1.00 47.06 186 GLY A CA 1
ATOM 1438 C C . GLY A 1 186 ? -29.775 24.507 16.256 1.00 47.06 186 GLY A C 1
ATOM 1439 O O . GLY A 1 186 ? -28.883 25.237 16.748 1.00 47.06 186 GLY A O 1
#

Radius of gyration: 20.0 Å; Cα contacts (8 Å, |Δi|>4): 215; chains: 1; bounding box: 53×43×48 Å

Organism: NCBI:txid1802627

pLDDT: mean 84.52, std 13.19, range [43.41, 98.44]

Mean predicted aligned error: 7.39 Å

InterPro domains:
  IPR048496 DUF1846, N-terminal domain [PF08903] (2-168)

Solvent-accessible surface area (backbone atoms only — not comparable to full-atom values): 11113 Å² total; per-residue (Å²): 137,64,73,78,78,68,91,73,80,90,82,79,76,98,74,84,87,86,79,69,98,48,94,84,61,46,59,67,60,54,52,51,26,50,45,50,52,33,42,76,72,74,43,90,67,74,78,77,44,83,55,80,71,65,50,36,88,42,52,65,66,34,24,57,37,40,25,50,28,34,73,30,36,84,80,62,55,52,78,35,81,35,79,87,51,96,66,72,23,33,46,47,82,69,50,66,62,53,46,58,54,49,54,60,54,22,62,74,54,45,94,80,22,62,54,70,73,46,89,48,69,66,65,32,42,72,65,62,67,74,81,70,63,87,50,72,65,63,50,34,54,52,19,47,52,48,20,55,52,39,26,54,51,24,54,76,67,67,36,62,70,32,22,53,51,20,53,54,45,45,55,48,27,50,56,46,51,61,65,72,50,75,80,74,84,125